Protein AF-0000000067837389 (afdb_homodimer)

Nearest PDB structures (foldseek):
  4xrn-assembly2_B  TM=8.783E-01  e=2.056E-07  Pseudomonas aeruginosa PAO1
  5vx6-assembly2_B  TM=7.383E-01  e=3.658E-05  Bacillus subtilis subsp. subtilis str. 168
  5y4r-assembly1_D  TM=6.692E-01  e=6.348E-05  Pseudomonas aeruginosa PAO1
  5vx6-assembly1_A  TM=7.554E-01  e=1.451E-04  Bacillus subtilis subsp. subtilis str. 168
  4xe4-assembly1_A  TM=6.264E-01  e=5.286E-02  Homo sapiens

pLDDT: mean 74.03, std 24.81, range [26.89, 98.12]

InterPro domains:
  IPR009875 PilZ domain [PF07238] (12-104)

Solvent-accessible surface area (backbone atoms only — not comparable to full-atom values): 16502 Å² total; per-residue (Å²): 123,78,77,76,78,63,73,55,67,79,76,50,89,52,71,74,41,67,64,67,36,33,33,34,41,93,87,40,76,40,66,42,69,33,33,37,88,54,26,38,29,35,50,47,80,70,68,74,93,68,54,81,79,37,71,48,63,33,38,36,36,36,59,42,93,51,31,41,38,36,33,58,42,35,31,28,52,75,41,84,49,91,66,33,30,32,30,32,60,49,87,72,50,72,68,46,47,37,54,55,49,38,54,48,62,46,46,71,73,41,71,66,56,43,59,55,26,61,60,49,45,53,51,59,50,46,56,58,46,63,68,58,58,78,77,74,78,77,73,77,78,74,85,124,124,78,78,77,77,62,74,55,68,79,76,49,88,52,69,73,42,67,63,66,36,32,32,33,41,94,86,40,76,40,66,41,68,32,35,37,88,54,26,38,29,33,49,46,80,72,70,73,92,69,54,83,77,37,71,47,65,33,38,37,36,36,60,43,93,51,32,40,39,35,33,58,43,34,33,27,51,75,41,86,48,91,68,33,32,33,30,30,61,49,87,71,48,72,67,46,47,37,54,56,48,36,53,48,63,45,45,73,73,41,71,67,56,42,59,54,25,59,61,48,46,52,51,58,50,45,55,59,47,66,69,59,59,79,76,74,77,77,72,77,78,73,82,124

Foldseek 3Di:
DPPPPPCCVVVDPWDKDQQWKWKAFPNDTFTWRIATLFWTKGFPVSPDPADAQGKTWIWIWADFDVDTDIAIWIWGFDDDDPTMTITTTDDDDPVRSVVRVVVVVVCVVDVCRSVRRVVCVVVVVVVVVVVPPPPPPPPPPDDD/DPDCPPCCVVVDPWDKDQQWKWKAFPNDTFTWRIATLFWTKGFPVSPDPADAQGKTWIWIWFDFDVDTDIAIWIWGFDDDDPTMTITTTDDDDPVRSVVRVVVVVVCVVDVPRSVRRVVCVVVVVVVVVVVPPPPPPPPPPPDD

Radius of gyration: 23.44 Å; Cα contacts (8 Å, |Δi|>4): 468; chains: 2; bounding box: 66×58×64 Å

Structure (mmCIF, N/CA/C/O backbone):
data_AF-0000000067837389-model_v1
#
loop_
_entity.id
_entity.type
_entity.pdbx_description
1 polymer 'PilZ domain-containing protein'
#
loop_
_atom_site.group_PDB
_atom_site.id
_atom_site.type_symbol
_atom_site.label_atom_id
_atom_site.label_alt_id
_atom_site.label_comp_id
_atom_site.label_asym_id
_atom_site.label_entity_id
_atom_site.label_seq_id
_atom_site.pdbx_PDB_ins_code
_atom_site.Cartn_x
_atom_site.Cartn_y
_atom_site.Cartn_z
_atom_site.occupancy
_atom_site.B_iso_or_equiv
_atom_site.auth_seq_id
_atom_site.auth_comp_id
_atom_site.auth_asym_id
_atom_site.auth_atom_id
_atom_site.pdbx_PDB_model_num
ATOM 1 N N . MET 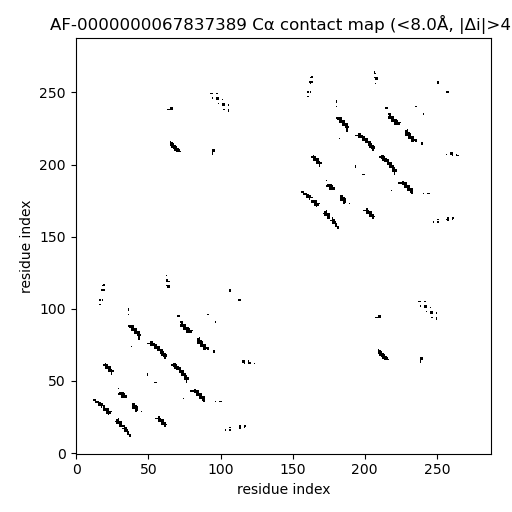A 1 1 ? -6.254 -30.297 -32.312 1 33.56 1 MET A N 1
ATOM 2 C CA . MET A 1 1 ? -7.387 -29.766 -31.578 1 33.56 1 MET A CA 1
ATOM 3 C C . MET A 1 1 ? -6.945 -28.641 -30.641 1 33.56 1 MET A C 1
ATOM 5 O O . MET A 1 1 ? -5.895 -28.734 -30.016 1 33.56 1 MET A O 1
ATOM 9 N N . PRO A 1 2 ? -7.164 -27.344 -30.984 1 36.28 2 PRO A N 1
ATOM 10 C CA . PRO A 1 2 ? -6.602 -26.297 -30.141 1 36.28 2 PRO A CA 1
ATOM 11 C C . PRO A 1 2 ? -6.738 -26.609 -28.656 1 36.28 2 PRO A C 1
ATOM 13 O O . PRO A 1 2 ? -7.621 -27.375 -28.25 1 36.28 2 PRO A O 1
ATOM 16 N N . ALA A 1 3 ? -5.738 -26.719 -27.922 1 40.44 3 ALA A N 1
ATOM 17 C CA . ALA A 1 3 ? -5.844 -26.984 -26.5 1 40.44 3 ALA A CA 1
ATOM 18 C C . ALA A 1 3 ? -7.086 -26.312 -25.906 1 40.44 3 ALA A C 1
ATOM 20 O O . ALA A 1 3 ? -7.484 -25.234 -26.344 1 40.44 3 ALA A O 1
ATOM 21 N N . ASN A 1 4 ? -8.195 -27.016 -25.469 1 41.16 4 ASN A N 1
ATOM 22 C CA . ASN A 1 4 ? -9.477 -26.578 -24.922 1 41.16 4 ASN A CA 1
ATOM 23 C C . ASN A 1 4 ? -9.32 -25.344 -24.047 1 41.16 4 ASN A C 1
ATOM 25 O O . ASN A 1 4 ? -8.703 -25.391 -22.984 1 41.16 4 ASN A O 1
ATOM 29 N N . GLU A 1 5 ? -9.078 -24.203 -24.578 1 45.53 5 GLU A N 1
ATOM 30 C CA . GLU A 1 5 ? -9.359 -23 -23.812 1 45.53 5 GLU A CA 1
ATOM 31 C C . GLU A 1 5 ? -10.562 -23.203 -22.891 1 45.53 5 GLU A C 1
ATOM 33 O O . GLU A 1 5 ? -11.695 -22.906 -23.266 1 45.53 5 GLU A O 1
ATOM 38 N N . ALA A 1 6 ? -10.781 -24.391 -22.328 1 47.41 6 ALA A N 1
ATOM 39 C CA . ALA A 1 6 ? -11.844 -24.625 -21.344 1 47.41 6 ALA A CA 1
ATOM 40 C C . ALA A 1 6 ? -12.141 -23.359 -20.547 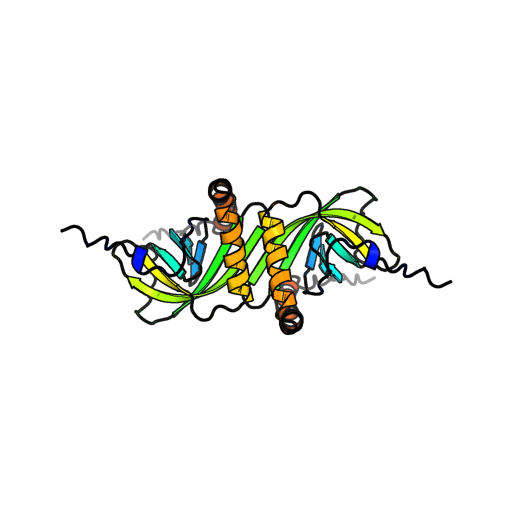1 47.41 6 ALA A C 1
ATOM 42 O O . ALA A 1 6 ? -11.219 -22.656 -20.141 1 47.41 6 ALA A O 1
ATOM 43 N N . ASN A 1 7 ? -13.273 -22.656 -20.719 1 51.66 7 ASN A N 1
ATOM 44 C CA . ASN A 1 7 ? -13.836 -21.469 -20.078 1 51.66 7 ASN A CA 1
ATOM 45 C C . ASN A 1 7 ? -13.586 -21.5 -18.562 1 51.66 7 ASN A C 1
ATOM 47 O O . ASN A 1 7 ? -14.312 -22.141 -17.812 1 51.66 7 ASN A O 1
ATOM 51 N N . THR A 1 8 ? -12.328 -21.578 -18.172 1 56.31 8 THR A N 1
ATOM 52 C CA . THR A 1 8 ? -11.891 -21.531 -16.781 1 56.31 8 THR A CA 1
ATOM 53 C C . THR A 1 8 ? -12.617 -20.438 -16.016 1 56.31 8 THR A C 1
ATOM 55 O O . THR A 1 8 ? -12.406 -20.266 -14.805 1 56.31 8 THR A O 1
ATOM 58 N N . THR A 1 9 ? -13.383 -19.688 -16.844 1 62.12 9 THR A N 1
ATOM 59 C CA . THR A 1 9 ? -14.102 -18.625 -16.141 1 62.12 9 THR A CA 1
ATOM 60 C C . THR A 1 9 ? -14.977 -19.219 -15.031 1 62.12 9 THR A C 1
ATOM 62 O O . THR A 1 9 ? -15.117 -18.609 -13.961 1 62.12 9 THR A O 1
ATOM 65 N N . GLY A 1 10 ? -15.367 -20.469 -15.352 1 62.38 10 GLY A N 1
ATOM 66 C CA . GLY A 1 10 ? -16.266 -21.078 -14.375 1 62.38 10 GLY A CA 1
ATOM 67 C C . GLY A 1 10 ? -15.555 -21.516 -13.109 1 62.38 10 GLY A C 1
ATOM 68 O O . GLY A 1 10 ? -16.188 -21.734 -12.078 1 62.38 10 GLY A O 1
ATOM 69 N N . ARG A 1 11 ? -14.281 -21.625 -13.156 1 69.69 11 ARG A N 1
ATOM 70 C CA . ARG A 1 11 ? -13.562 -22.156 -12 1 69.69 11 ARG A CA 1
ATOM 71 C C . ARG A 1 11 ? -12.945 -21.031 -11.18 1 69.69 11 ARG A C 1
ATOM 73 O O . ARG A 1 11 ? -12.336 -21.281 -10.133 1 69.69 11 ARG A O 1
ATOM 80 N N . ARG A 1 12 ? -13.359 -19.75 -11.625 1 78.94 12 ARG A N 1
ATOM 81 C CA . ARG A 1 12 ? -12.695 -18.641 -10.953 1 78.94 12 ARG A CA 1
ATOM 82 C C . ARG A 1 12 ? -13.57 -18.062 -9.852 1 78.94 12 ARG A C 1
ATOM 84 O O . ARG A 1 12 ? -14.695 -17.609 -10.109 1 78.94 12 ARG A O 1
ATOM 91 N N . LEU A 1 13 ? -13.086 -18.188 -8.75 1 79.44 13 LEU A N 1
ATOM 92 C CA . LEU A 1 13 ? -13.781 -17.719 -7.555 1 79.44 13 LEU A CA 1
ATOM 93 C C . LEU A 1 13 ? -13.742 -16.188 -7.469 1 79.44 13 LEU A C 1
ATOM 95 O O . LEU A 1 13 ? -14.648 -15.578 -6.902 1 79.44 13 LEU A O 1
ATOM 99 N N . PHE A 1 14 ? -12.672 -15.586 -8.047 1 86.62 14 PHE A N 1
ATOM 100 C CA . PHE A 1 14 ? -12.469 -14.141 -7.945 1 86.62 14 PHE A CA 1
ATOM 101 C C . PHE A 1 14 ? -12.273 -13.523 -9.32 1 86.62 14 PHE A C 1
ATOM 103 O O . PHE A 1 14 ? -11.781 -14.18 -10.242 1 86.62 14 PHE A O 1
ATOM 110 N N . SER A 1 15 ? -12.734 -12.352 -9.43 1 87.88 15 SER A N 1
ATOM 111 C CA . SER A 1 15 ? -12.539 -11.617 -10.672 1 87.88 15 SER A CA 1
ATOM 112 C C . SER A 1 15 ? -11.07 -11.242 -10.867 1 87.88 15 SER A C 1
ATOM 114 O O . SER A 1 15 ? -10.398 -10.82 -9.922 1 87.88 15 SER A O 1
ATOM 116 N N . ARG A 1 16 ? -10.672 -11.344 -12.109 1 89.75 16 ARG A N 1
ATOM 117 C CA . ARG A 1 16 ? -9.289 -10.984 -12.406 1 89.75 16 ARG A CA 1
ATOM 118 C C . ARG A 1 16 ? -9.172 -9.516 -12.797 1 89.75 16 ARG A C 1
ATOM 120 O O . ARG A 1 16 ? -10.133 -8.93 -13.305 1 89.75 16 ARG A O 1
ATOM 127 N N . THR A 1 17 ? -8.016 -8.938 -12.445 1 88.62 17 THR A N 1
ATOM 128 C CA . THR A 1 17 ? -7.715 -7.574 -12.852 1 88.62 17 THR A CA 1
ATOM 129 C C . THR A 1 17 ? -6.422 -7.523 -13.664 1 88.62 17 THR A C 1
ATOM 131 O O . THR A 1 17 ? -5.574 -8.414 -13.539 1 88.62 17 THR A O 1
ATOM 134 N N . GLU A 1 18 ? -6.355 -6.445 -14.445 1 86.38 18 GLU A N 1
ATOM 135 C CA . GLU A 1 18 ? -5.16 -6.234 -15.258 1 86.38 18 GLU A CA 1
ATOM 136 C C . GLU A 1 18 ? -4.336 -5.059 -14.742 1 86.38 18 GLU A C 1
ATOM 138 O O . GLU A 1 18 ? -3.496 -4.52 -15.461 1 86.38 18 GLU A O 1
ATOM 143 N N . ILE A 1 19 ? -4.652 -4.648 -13.562 1 85 19 ILE A N 1
ATOM 144 C CA . ILE A 1 19 ? -3.801 -3.631 -12.953 1 85 19 ILE A CA 1
ATOM 145 C C . ILE A 1 19 ? -2.346 -4.094 -12.977 1 85 19 ILE A C 1
ATOM 147 O O . ILE A 1 19 ? -2.016 -5.156 -12.453 1 85 19 ILE A O 1
ATOM 151 N N . PRO A 1 20 ? -1.517 -3.324 -13.555 1 90.69 20 PRO A N 1
ATOM 152 C CA . PRO A 1 20 ? -0.128 -3.768 -13.703 1 90.69 20 PRO A CA 1
ATOM 153 C C . PRO A 1 20 ? 0.581 -3.945 -12.359 1 90.69 20 PRO A C 1
ATOM 155 O O . PRO A 1 20 ? 0.458 -3.096 -11.477 1 90.69 20 PRO A O 1
ATOM 158 N N . MET A 1 21 ? 1.207 -5.031 -12.258 1 94.12 21 MET A N 1
ATOM 159 C CA . MET A 1 21 ? 2.018 -5.363 -11.086 1 94.12 21 MET A CA 1
ATOM 160 C C . MET A 1 21 ? 3.197 -6.246 -11.477 1 94.12 21 MET A C 1
ATOM 162 O O . MET A 1 21 ? 3.197 -6.852 -12.555 1 94.12 21 MET A O 1
ATOM 166 N N . ARG A 1 22 ? 4.211 -6.203 -10.664 1 96.94 22 ARG A N 1
ATOM 167 C CA . ARG A 1 22 ? 5.332 -7.125 -10.797 1 96.94 22 ARG A CA 1
ATOM 168 C C . ARG A 1 22 ? 5.508 -7.953 -9.523 1 96.94 22 ARG A C 1
ATOM 170 O O . ARG A 1 22 ? 5.02 -7.574 -8.461 1 96.94 22 ARG A O 1
ATOM 177 N N . ILE A 1 23 ? 6.078 -9.055 -9.742 1 97.5 23 ILE A N 1
ATOM 178 C CA . ILE A 1 23 ? 6.473 -9.844 -8.578 1 97.5 23 ILE A CA 1
ATOM 179 C C . ILE A 1 23 ? 7.965 -10.156 -8.648 1 97.5 23 ILE A C 1
ATOM 181 O O . ILE A 1 23 ? 8.492 -10.453 -9.727 1 97.5 23 ILE A O 1
ATOM 185 N N . THR A 1 24 ? 8.609 -10.008 -7.562 1 96.5 24 THR A N 1
ATOM 186 C CA . THR A 1 24 ? 10.008 -10.406 -7.453 1 96.5 24 THR A CA 1
ATOM 187 C C . THR A 1 24 ? 10.133 -11.742 -6.719 1 96.5 24 THR A C 1
ATOM 189 O O . THR A 1 24 ? 9.672 -11.875 -5.582 1 96.5 24 THR A O 1
ATOM 192 N N . ILE A 1 25 ? 10.648 -12.711 -7.426 1 95.12 25 ILE A N 1
ATOM 193 C CA . ILE A 1 25 ? 10.922 -14.039 -6.875 1 95.12 25 ILE A CA 1
ATOM 194 C C . ILE A 1 25 ? 12.398 -14.375 -7.059 1 95.12 25 ILE A C 1
ATOM 196 O O . ILE A 1 25 ? 12.914 -14.344 -8.18 1 95.12 25 ILE A O 1
ATOM 200 N N . ASP A 1 26 ? 13 -14.719 -6 1 90.88 26 ASP A N 1
ATOM 201 C CA . ASP A 1 26 ? 14.414 -15.078 -6.059 1 90.88 26 ASP A CA 1
ATOM 202 C C . ASP A 1 26 ? 15.219 -14.023 -6.828 1 90.88 26 ASP A C 1
ATOM 204 O O . ASP A 1 26 ? 16 -14.367 -7.715 1 90.88 26 ASP A O 1
ATOM 208 N N . GLY A 1 27 ? 14.852 -12.812 -6.59 1 91.06 27 GLY A N 1
ATOM 209 C CA . GLY A 1 27 ? 15.609 -11.703 -7.141 1 91.06 27 GLY A CA 1
ATOM 210 C C . GLY A 1 27 ? 15.203 -11.352 -8.562 1 91.06 27 GLY A C 1
ATOM 211 O O . GLY A 1 27 ? 15.703 -10.375 -9.125 1 91.06 27 GLY A O 1
ATOM 212 N N . GLN A 1 28 ? 14.336 -12.117 -9.117 1 92.88 28 GLN A N 1
ATOM 213 C CA . GLN A 1 28 ? 13.859 -11.844 -10.469 1 92.88 28 GLN A CA 1
ATOM 214 C C . GLN A 1 28 ? 12.531 -11.094 -10.445 1 92.88 28 GLN A C 1
ATOM 216 O O . GLN A 1 28 ? 11.562 -11.555 -9.852 1 92.88 28 GLN A O 1
ATOM 221 N N . SER A 1 29 ? 12.516 -9.984 -11.094 1 95.25 29 SER A N 1
ATOM 222 C CA . SER A 1 29 ? 11.281 -9.227 -11.234 1 95.25 29 SER A CA 1
ATOM 223 C C . SER A 1 29 ? 10.508 -9.633 -12.484 1 95.25 29 SER A C 1
ATOM 225 O O . SER A 1 29 ? 11.031 -9.539 -13.594 1 95.25 29 SER A O 1
ATOM 227 N N . ILE A 1 30 ? 9.352 -10.141 -12.273 1 96.38 30 ILE A N 1
ATOM 228 C CA . ILE A 1 30 ? 8.555 -10.734 -13.336 1 96.38 30 ILE A CA 1
ATOM 229 C C . ILE A 1 30 ? 7.242 -9.969 -13.484 1 96.38 30 ILE A C 1
ATOM 231 O O . ILE A 1 30 ? 6.551 -9.711 -12.492 1 96.38 30 ILE A O 1
ATOM 235 N N . PRO A 1 31 ? 6.883 -9.539 -14.711 1 96.38 31 PRO A N 1
ATOM 236 C CA . PRO A 1 31 ? 5.555 -8.945 -14.883 1 96.38 31 PRO A CA 1
ATOM 237 C C . PRO A 1 31 ? 4.426 -9.945 -14.656 1 96.38 31 PRO A C 1
ATOM 239 O O . PRO A 1 31 ? 4.488 -11.078 -15.141 1 96.38 31 PRO A O 1
ATOM 242 N N . VAL A 1 32 ? 3.455 -9.461 -13.867 1 96.94 32 VAL A N 1
ATOM 243 C CA . VAL A 1 32 ? 2.277 -10.297 -13.633 1 96.94 32 VAL A CA 1
ATOM 244 C C . VAL A 1 32 ? 1.312 -10.164 -14.812 1 96.94 32 VAL A C 1
ATOM 246 O O . VAL A 1 32 ? 0.988 -9.055 -15.234 1 96.94 32 VAL A O 1
ATOM 249 N N . LEU A 1 33 ? 0.957 -11.281 -15.352 1 96.31 33 LEU A N 1
ATOM 250 C CA . LEU A 1 33 ? 0.051 -11.25 -16.5 1 96.31 33 LEU A CA 1
ATOM 251 C C . LEU A 1 33 ? -1.321 -10.727 -16.094 1 96.31 33 LEU A C 1
ATOM 253 O O . LEU A 1 33 ? -1.911 -9.906 -16.797 1 96.31 33 LEU A O 1
ATOM 257 N N . ASN A 1 34 ? -1.875 -11.188 -15.055 1 95 34 ASN A N 1
ATOM 258 C CA . ASN A 1 34 ? -3.088 -10.75 -14.375 1 95 34 ASN A CA 1
ATOM 259 C C . ASN A 1 34 ? -3.186 -11.336 -12.969 1 95 34 ASN A C 1
ATOM 261 O O . ASN A 1 34 ? -2.348 -12.148 -12.57 1 95 34 ASN A O 1
ATOM 265 N N . TRP A 1 35 ? -4.055 -10.797 -12.195 1 95.38 35 TRP A N 1
ATOM 266 C CA . TRP A 1 35 ? -4.172 -11.297 -10.828 1 95.38 35 TRP A CA 1
ATOM 267 C C . TRP A 1 35 ? -5.582 -11.078 -10.289 1 95.38 35 TRP A C 1
ATOM 269 O O . TRP A 1 35 ? -6.371 -10.344 -10.883 1 95.38 35 TRP A O 1
ATOM 279 N N . SER A 1 36 ? -5.91 -11.789 -9.25 1 93.25 36 SER A N 1
ATOM 280 C CA . SER A 1 36 ? -7.129 -11.695 -8.453 1 93.25 36 SER A CA 1
ATOM 281 C C . SER A 1 36 ? -6.824 -11.828 -6.965 1 93.25 36 SER A C 1
ATOM 283 O O . SER A 1 36 ? -5.66 -11.844 -6.562 1 93.25 36 SER A O 1
ATOM 285 N N . LEU A 1 37 ? -7.836 -11.875 -6.207 1 93.12 37 LEU A N 1
ATOM 286 C CA . LEU A 1 37 ? -7.641 -12.062 -4.777 1 93.12 37 LEU A CA 1
ATOM 287 C C . LEU A 1 37 ? -7.215 -13.492 -4.473 1 93.12 37 LEU A C 1
ATOM 289 O O . LEU A 1 37 ? -6.719 -13.781 -3.379 1 93.12 37 LEU A O 1
ATOM 293 N N . GLY A 1 38 ? -7.363 -14.352 -5.496 1 94.81 38 GLY A N 1
ATOM 294 C CA . GLY A 1 38 ? -7.016 -15.742 -5.262 1 94.81 38 GLY A CA 1
ATOM 295 C C . GLY A 1 38 ? -5.605 -16.094 -5.699 1 94.81 38 GLY A C 1
ATOM 296 O O . GLY A 1 38 ? -5.07 -17.125 -5.32 1 94.81 38 GLY A O 1
ATOM 297 N N . GLY A 1 39 ? -5.121 -15.188 -6.574 1 96.81 39 GLY A N 1
ATOM 298 C CA . GLY A 1 39 ? -3.805 -15.523 -7.094 1 96.81 39 GLY A CA 1
ATOM 299 C C . GLY A 1 39 ? -3.389 -14.672 -8.273 1 96.81 39 GLY A C 1
ATOM 300 O O . GLY A 1 39 ? -3.84 -13.531 -8.414 1 96.81 39 GLY A O 1
ATOM 301 N N . LEU A 1 40 ? -2.422 -15.227 -8.969 1 97.38 40 LEU A N 1
ATOM 302 C CA . LEU A 1 40 ? -1.89 -14.461 -10.094 1 97.38 40 LEU A CA 1
ATOM 303 C C . LEU A 1 40 ? -1.327 -15.391 -11.164 1 97.38 40 LEU A C 1
ATOM 305 O O . LEU A 1 40 ? -1.118 -16.578 -10.906 1 97.38 40 LEU A O 1
ATOM 309 N N . ALA A 1 41 ? -1.203 -14.852 -12.312 1 96.81 41 ALA A N 1
ATOM 310 C CA . ALA A 1 41 ? -0.623 -15.586 -13.438 1 96.81 41 ALA A CA 1
ATOM 311 C C . ALA A 1 41 ? 0.719 -14.984 -13.844 1 96.81 41 ALA A C 1
ATOM 313 O O . ALA A 1 41 ? 0.875 -13.766 -13.883 1 96.81 41 ALA A O 1
ATOM 314 N N . LEU A 1 42 ? 1.694 -15.797 -14.094 1 96.81 42 LEU A N 1
ATOM 315 C CA . LEU A 1 42 ? 3.008 -15.406 -14.602 1 96.81 42 LEU A CA 1
ATOM 316 C C . LEU A 1 42 ? 3.275 -16.031 -15.961 1 96.81 42 LEU A C 1
ATOM 318 O O . LEU A 1 42 ? 2.707 -17.078 -16.297 1 96.81 42 LEU A O 1
ATOM 322 N N . PRO A 1 43 ? 4.098 -15.383 -16.703 1 96.12 43 PRO A N 1
ATOM 323 C CA . PRO A 1 43 ? 4.516 -16.031 -17.953 1 96.12 43 PRO A CA 1
ATOM 324 C C . PRO A 1 43 ? 5.359 -17.281 -17.703 1 96.12 43 PRO A C 1
ATOM 326 O O . PRO A 1 43 ? 6.191 -17.297 -16.781 1 96.12 43 PRO A O 1
ATOM 329 N N . SER A 1 44 ? 5.098 -18.312 -18.516 1 93.06 44 SER A N 1
ATOM 330 C CA . SER A 1 44 ? 5.863 -19.547 -18.375 1 93.06 44 SER A CA 1
ATOM 331 C C . SER A 1 44 ? 7.336 -19.312 -18.688 1 93.06 44 SER A C 1
ATOM 333 O O . SER A 1 44 ? 8.188 -20.109 -18.297 1 93.06 44 SER A O 1
ATOM 335 N N . SER A 1 45 ? 7.645 -18.219 -19.266 1 90.62 45 SER A N 1
ATOM 336 C CA . SER A 1 45 ? 9.008 -17.906 -19.672 1 90.62 45 SER A CA 1
ATOM 337 C C . SER A 1 45 ? 9.859 -17.469 -18.484 1 90.62 45 SER A C 1
ATOM 339 O O . SER A 1 45 ? 11.078 -17.359 -18.594 1 90.62 45 SER A O 1
ATOM 341 N N . CYS A 1 46 ? 9.32 -17.156 -17.266 1 87.12 46 CYS A N 1
ATOM 342 C CA . CYS A 1 46 ? 10.047 -16.641 -16.109 1 87.12 46 CYS A CA 1
ATOM 343 C C . CYS A 1 46 ? 10.961 -17.719 -15.531 1 87.12 46 CYS A C 1
ATOM 345 O O . CYS A 1 46 ? 11.859 -17.406 -14.742 1 87.12 46 CYS A O 1
ATOM 347 N N . GLN A 1 47 ? 11.172 -1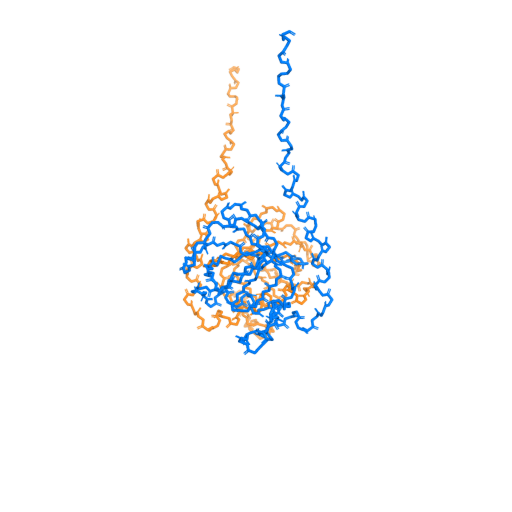8.828 -16.016 1 78.88 47 GLN A N 1
ATOM 348 C CA . GLN A 1 47 ? 12.047 -19.922 -15.617 1 78.88 47 GLN A CA 1
ATOM 349 C C . GLN A 1 47 ? 12.055 -20.125 -14.102 1 78.88 47 GLN A C 1
ATOM 351 O O . GLN A 1 47 ? 13.102 -20.031 -13.461 1 78.88 47 GLN A O 1
ATOM 356 N N . LEU A 1 48 ? 10.953 -20.172 -13.539 1 83 48 LEU A N 1
ATOM 357 C CA . LEU A 1 48 ? 10.875 -20.5 -12.125 1 83 48 LEU A CA 1
ATOM 358 C C . LEU A 1 48 ? 10.977 -22.016 -11.906 1 83 48 LEU A C 1
ATOM 360 O O . LEU A 1 48 ? 10.43 -22.781 -12.695 1 83 48 LEU A O 1
ATOM 364 N N . SER A 1 49 ? 12 -22.438 -11.133 1 78.75 49 SER A N 1
ATOM 365 C CA . SER A 1 49 ? 12.125 -23.844 -10.797 1 78.75 49 SER A CA 1
ATOM 366 C C . SER A 1 49 ? 11.195 -24.234 -9.648 1 78.75 49 SER A C 1
ATOM 368 O O . SER A 1 49 ? 11.617 -24.266 -8.492 1 78.75 49 SER A O 1
ATOM 370 N N . ILE A 1 50 ? 9.953 -24.25 -10.023 1 78.38 50 ILE A N 1
ATOM 371 C CA . ILE A 1 50 ? 8.992 -24.578 -8.977 1 78.38 50 ILE A CA 1
ATOM 372 C C . ILE A 1 50 ? 8.234 -25.859 -9.352 1 78.38 50 ILE A C 1
ATOM 374 O O . ILE A 1 50 ? 7.762 -25.984 -10.484 1 78.38 50 ILE A O 1
ATOM 378 N N . ALA A 1 51 ? 8.375 -26.812 -8.383 1 75.94 51 ALA A N 1
ATOM 379 C CA . ALA A 1 51 ? 7.594 -28.031 -8.602 1 75.94 51 ALA A CA 1
ATOM 380 C C . ALA A 1 51 ? 6.152 -27.844 -8.148 1 75.94 51 ALA A C 1
ATOM 382 O O . ALA A 1 51 ? 5.855 -26.938 -7.371 1 75.94 51 ALA A O 1
ATOM 383 N N . GLU A 1 52 ? 5.352 -28.719 -8.758 1 73.88 52 GLU A N 1
ATOM 384 C CA . GLU A 1 52 ? 3.955 -28.703 -8.336 1 73.88 52 GLU A CA 1
ATOM 385 C C . GLU A 1 52 ? 3.83 -28.875 -6.824 1 73.88 52 GLU A C 1
ATOM 387 O O . GLU A 1 52 ? 4.543 -29.688 -6.23 1 73.88 52 GLU A O 1
ATOM 392 N N . ASP A 1 53 ? 2.992 -28.141 -6.188 1 75.19 53 ASP A N 1
ATOM 393 C CA . ASP A 1 53 ? 2.639 -28.188 -4.773 1 75.19 53 ASP A CA 1
ATOM 394 C C . ASP A 1 53 ? 3.705 -27.5 -3.918 1 75.19 53 ASP A C 1
ATOM 396 O O . ASP A 1 53 ? 3.531 -27.344 -2.709 1 75.19 53 ASP A O 1
ATOM 400 N N . ASP A 1 54 ? 4.738 -27.125 -4.68 1 84.56 54 ASP A N 1
ATOM 401 C CA . ASP A 1 54 ? 5.723 -26.328 -3.959 1 84.56 54 ASP A CA 1
ATOM 402 C C . ASP A 1 54 ? 5.262 -24.875 -3.826 1 84.56 54 ASP A C 1
ATOM 404 O O . ASP A 1 54 ? 4.445 -24.406 -4.617 1 84.56 54 ASP A O 1
ATOM 408 N N . THR A 1 55 ? 5.637 -24.297 -2.746 1 93.56 55 THR A N 1
ATOM 409 C CA . THR A 1 55 ? 5.332 -22.875 -2.564 1 93.56 55 THR A CA 1
ATOM 410 C C . THR A 1 55 ? 6.582 -22.031 -2.766 1 93.56 55 THR A C 1
ATOM 412 O O . THR A 1 55 ? 7.703 -22.5 -2.576 1 93.56 55 THR A O 1
ATOM 415 N N . VAL A 1 56 ? 6.406 -20.922 -3.309 1 94.56 56 VAL A N 1
ATOM 416 C CA . VAL A 1 56 ? 7.48 -19.953 -3.457 1 94.56 56 VAL A CA 1
ATOM 417 C C . VAL A 1 56 ? 7.055 -18.609 -2.854 1 94.56 56 VAL A C 1
ATOM 419 O O . VAL A 1 56 ? 5.879 -18.25 -2.91 1 94.56 56 VAL A O 1
ATOM 422 N N . VAL A 1 57 ? 8.023 -17.984 -2.219 1 96.06 57 VAL A N 1
ATOM 423 C CA . VAL A 1 57 ? 7.754 -16.672 -1.638 1 96.06 57 VAL A CA 1
ATOM 424 C C . VAL A 1 57 ? 8.188 -15.578 -2.609 1 96.06 57 VAL A C 1
ATOM 426 O O . VAL A 1 57 ? 9.25 -15.68 -3.232 1 96.06 57 VAL A O 1
ATOM 429 N N . GLY A 1 58 ? 7.328 -14.602 -2.742 1 97.25 58 GLY A N 1
ATOM 430 C CA . GLY A 1 58 ? 7.633 -13.453 -3.588 1 97.25 58 GLY A CA 1
ATOM 431 C C . GLY A 1 58 ? 7.137 -12.141 -3.016 1 97.25 58 GLY A C 1
ATOM 432 O O . GLY A 1 58 ? 6.422 -12.125 -2.012 1 97.25 58 GLY A O 1
ATOM 433 N N . MET A 1 59 ? 7.625 -11.062 -3.604 1 97.81 59 MET A N 1
ATOM 434 C CA . MET A 1 59 ? 7.168 -9.711 -3.271 1 97.81 59 MET A CA 1
ATOM 435 C C . MET A 1 59 ? 6.387 -9.102 -4.43 1 97.81 59 MET A C 1
ATOM 437 O O . MET A 1 59 ? 6.957 -8.812 -5.484 1 97.81 59 MET A O 1
ATOM 441 N N . LEU A 1 60 ? 5.082 -8.93 -4.18 1 97.81 60 LEU A N 1
ATOM 442 C CA . LEU A 1 60 ? 4.254 -8.227 -5.148 1 97.81 60 LEU A CA 1
ATOM 443 C C . LEU A 1 60 ? 4.488 -6.723 -5.074 1 97.81 60 LEU A C 1
ATOM 445 O O . LEU A 1 60 ? 4.504 -6.148 -3.982 1 97.81 60 LEU A O 1
ATOM 449 N N . GLU A 1 61 ? 4.637 -6.164 -6.203 1 96.62 61 GLU A N 1
ATOM 450 C CA . GLU A 1 61 ? 4.973 -4.746 -6.234 1 96.62 61 GLU A CA 1
ATOM 451 C C . GLU A 1 61 ? 4.059 -3.982 -7.188 1 96.62 61 GLU A C 1
ATOM 453 O O . GLU A 1 61 ? 3.846 -4.406 -8.328 1 96.62 61 GLU A O 1
ATOM 458 N N . LEU A 1 62 ? 3.523 -2.932 -6.645 1 92.94 62 LEU A N 1
ATOM 459 C CA . LEU A 1 62 ? 2.672 -2.057 -7.438 1 92.94 62 LEU A CA 1
ATOM 460 C C . LEU A 1 62 ? 3.047 -0.593 -7.23 1 92.94 62 LEU A C 1
ATOM 462 O O . LEU A 1 62 ? 3.236 -0.154 -6.094 1 92.94 62 LEU A O 1
ATOM 466 N N . LEU A 1 63 ? 3.24 0.053 -8.328 1 87.81 63 LEU A N 1
ATOM 467 C CA . LEU A 1 63 ? 3.486 1.491 -8.312 1 87.81 63 LEU A CA 1
ATOM 468 C C . LEU A 1 63 ? 2.42 2.234 -9.109 1 87.81 63 LEU A C 1
ATOM 470 O O . LEU A 1 63 ? 2.311 2.055 -10.328 1 87.81 63 LEU A O 1
ATOM 474 N N . VAL A 1 64 ? 1.536 2.885 -8.375 1 83.31 64 VAL A N 1
ATOM 475 C CA . VAL A 1 64 ? 0.49 3.652 -9.039 1 83.31 64 VAL A CA 1
ATOM 476 C C . VAL A 1 64 ? 0.506 5.094 -8.539 1 83.31 64 VAL A C 1
ATOM 478 O O . VAL A 1 64 ? 0.693 5.34 -7.344 1 83.31 64 VAL A O 1
ATOM 481 N N . SER A 1 65 ? 0.233 6.02 -9.273 1 82.69 65 SER A N 1
ATOM 482 C CA . SER A 1 65 ? 0.24 7.465 -9.078 1 82.69 65 SER A CA 1
ATOM 483 C C . SER A 1 65 ? 0.267 7.828 -7.598 1 82.69 65 SER A C 1
ATOM 485 O O . SER A 1 65 ? -0.776 8.102 -7 1 82.69 65 SER A O 1
ATOM 487 N N . GLY A 1 66 ? 1.49 7.855 -6.961 1 90.31 66 GLY A N 1
ATOM 488 C CA . GLY A 1 66 ? 1.699 8.344 -5.609 1 90.31 66 GLY A CA 1
ATOM 489 C C . GLY A 1 66 ? 1.63 7.25 -4.562 1 90.31 66 GLY A C 1
ATOM 490 O O . GLY A 1 66 ? 1.72 7.523 -3.363 1 90.31 66 GLY A O 1
ATOM 491 N N . VAL A 1 67 ? 1.378 6.047 -5.051 1 93.19 67 VAL A N 1
ATOM 492 C CA . VAL A 1 67 ? 1.34 4.91 -4.141 1 93.19 67 VAL A CA 1
ATOM 493 C C . VAL A 1 67 ? 2.377 3.873 -4.562 1 93.19 67 VAL A C 1
ATOM 495 O O . VAL A 1 67 ? 2.436 3.484 -5.73 1 93.19 67 VAL A O 1
ATOM 498 N N . ASP A 1 68 ? 3.195 3.562 -3.637 1 94.12 68 ASP A N 1
ATOM 499 C CA . ASP A 1 68 ? 4.098 2.422 -3.762 1 94.12 68 ASP A CA 1
ATOM 500 C C . ASP A 1 68 ? 3.725 1.315 -2.779 1 94.12 68 ASP A C 1
ATOM 502 O O . ASP A 1 68 ? 3.73 1.529 -1.564 1 94.12 68 ASP A O 1
ATOM 506 N N . LEU A 1 69 ? 3.447 0.143 -3.316 1 95.94 69 LEU A N 1
ATOM 507 C CA . LEU A 1 69 ? 2.963 -0.957 -2.49 1 95.94 69 LEU A CA 1
ATOM 508 C C . LEU A 1 69 ? 3.771 -2.225 -2.746 1 95.94 69 LEU A C 1
ATOM 510 O O . LEU A 1 69 ? 4.027 -2.58 -3.898 1 95.94 69 LEU A O 1
ATOM 514 N N . SER A 1 70 ? 4.219 -2.801 -1.71 1 96.69 70 SER A N 1
ATOM 515 C CA . SER A 1 70 ? 4.84 -4.121 -1.764 1 96.69 70 SER A CA 1
ATOM 516 C C . SER A 1 70 ? 4.176 -5.082 -0.787 1 96.69 70 SER A C 1
ATOM 518 O O . SER A 1 70 ? 4 -4.762 0.39 1 96.69 70 SER A O 1
ATOM 520 N N . VAL A 1 71 ? 3.809 -6.238 -1.249 1 97.06 71 VAL A N 1
ATOM 521 C CA . VAL A 1 71 ? 3.141 -7.246 -0.429 1 97.06 71 VAL A CA 1
ATOM 522 C C . VAL A 1 71 ? 3.887 -8.578 -0.533 1 97.06 71 VAL A C 1
ATOM 524 O O . VAL A 1 71 ? 4.043 -9.125 -1.626 1 97.06 71 VAL A O 1
ATOM 527 N N . LYS A 1 72 ? 4.324 -9.008 0.603 1 97.88 72 LYS A N 1
ATOM 528 C CA . LYS A 1 72 ? 4.922 -10.336 0.632 1 97.88 72 LYS A CA 1
ATOM 529 C C . LYS A 1 72 ? 3.861 -11.422 0.465 1 97.88 72 LYS A C 1
ATOM 531 O O . LYS A 1 72 ? 2.865 -11.438 1.189 1 97.88 72 LYS A O 1
ATOM 536 N N . VAL A 1 73 ? 4.141 -12.336 -0.5 1 98.06 73 VAL A N 1
ATOM 537 C CA . VAL A 1 73 ? 3.137 -13.367 -0.746 1 98.06 73 VAL A CA 1
ATOM 538 C C . VAL A 1 73 ? 3.809 -14.734 -0.825 1 98.06 73 VAL A C 1
ATOM 540 O O . VAL A 1 73 ? 4.984 -14.836 -1.182 1 98.06 73 VAL A O 1
ATOM 543 N N . THR A 1 74 ? 3.09 -15.719 -0.446 1 97.5 74 THR A N 1
ATOM 544 C CA . THR A 1 74 ? 3.418 -17.109 -0.71 1 97.5 74 THR A CA 1
ATOM 545 C C . THR A 1 74 ? 2.539 -17.672 -1.825 1 97.5 74 THR A C 1
ATOM 547 O O . THR A 1 74 ? 1.316 -17.531 -1.794 1 97.5 74 THR A O 1
ATOM 550 N N . LEU A 1 75 ? 3.193 -18.266 -2.809 1 96.88 75 LEU A N 1
ATOM 551 C CA . LEU A 1 75 ? 2.514 -18.734 -4.008 1 96.88 75 LEU A CA 1
ATOM 552 C C . LEU A 1 75 ? 2.615 -20.25 -4.125 1 96.88 75 LEU A C 1
ATOM 554 O O . LEU A 1 75 ? 3.664 -20.828 -3.834 1 96.88 75 LEU A O 1
ATOM 558 N N . ARG A 1 76 ? 1.564 -20.828 -4.527 1 96.25 76 ARG A N 1
ATOM 559 C CA . ARG A 1 76 ? 1.538 -22.234 -4.891 1 96.25 76 ARG A CA 1
ATOM 560 C C . ARG A 1 76 ? 1.136 -22.422 -6.352 1 96.25 76 ARG A C 1
ATOM 562 O O . ARG A 1 76 ? 0.141 -21.844 -6.801 1 96.25 76 ARG A O 1
ATOM 569 N N . LEU A 1 77 ? 1.919 -23.188 -7.035 1 94.5 77 LEU A N 1
ATOM 570 C CA . LEU A 1 77 ? 1.594 -23.469 -8.43 1 94.5 77 LEU A CA 1
ATOM 571 C C . LEU A 1 77 ? 0.345 -24.344 -8.531 1 94.5 77 LEU A C 1
ATOM 573 O O . LEU A 1 77 ? 0.289 -25.422 -7.949 1 94.5 77 LEU A O 1
ATOM 577 N N . VAL A 1 78 ? -0.668 -23.828 -9.25 1 91.38 78 VAL A N 1
ATOM 578 C CA . VAL A 1 78 ? -1.915 -24.578 -9.32 1 91.38 78 VAL A CA 1
ATOM 579 C C . VAL A 1 78 ? -2.219 -24.938 -10.766 1 91.38 78 VAL A C 1
ATOM 581 O O . VAL A 1 78 ? -3.053 -25.812 -11.031 1 91.38 78 VAL A O 1
ATOM 584 N N . ASN A 1 79 ? -1.64 -24.234 -11.719 1 89.06 79 ASN A N 1
ATOM 585 C CA . ASN A 1 79 ? -1.831 -24.516 -13.141 1 89.06 79 ASN A CA 1
ATOM 586 C C . ASN A 1 79 ? -0.569 -24.219 -13.945 1 89.06 79 ASN A C 1
ATOM 588 O O . ASN A 1 79 ? 0.027 -23.141 -13.797 1 89.06 79 ASN A O 1
ATOM 592 N N . GLU A 1 80 ? -0.152 -25.234 -14.68 1 88.88 80 GLU A N 1
ATOM 593 C CA . GLU A 1 80 ? 1.011 -25.078 -15.555 1 88.88 80 GLU A CA 1
ATOM 594 C C . GLU A 1 80 ? 0.62 -25.203 -17.016 1 88.88 80 GLU A C 1
ATOM 596 O O . GLU A 1 80 ? 0.39 -26.312 -17.516 1 88.88 80 GLU A O 1
ATOM 601 N N . GLY A 1 81 ? 0.501 -24.062 -17.625 1 87.31 81 GLY A N 1
ATOM 602 C CA . GLY A 1 81 ? 0.224 -24.047 -19.047 1 87.31 81 GLY A CA 1
ATOM 603 C C . GLY A 1 81 ? 1.449 -23.75 -19.891 1 87.31 81 GLY A C 1
ATOM 604 O O . GLY A 1 81 ? 2.535 -23.516 -19.359 1 87.31 81 GLY A O 1
ATOM 605 N N . ALA A 1 82 ? 1.212 -23.891 -21.203 1 89.44 82 ALA A N 1
ATOM 606 C CA . ALA A 1 82 ? 2.301 -23.688 -22.156 1 89.44 82 ALA A CA 1
ATOM 607 C C . ALA A 1 82 ? 2.832 -22.25 -22.062 1 89.44 82 ALA A C 1
ATOM 609 O O . ALA A 1 82 ? 4.043 -22.031 -22.109 1 89.44 82 ALA A O 1
ATOM 610 N N . ASP A 1 83 ? 1.952 -21.266 -21.844 1 92.69 83 ASP A N 1
ATOM 611 C CA . ASP A 1 83 ? 2.367 -19.875 -21.938 1 92.69 83 ASP A CA 1
ATOM 612 C C . ASP A 1 83 ? 2.158 -19.156 -20.594 1 92.69 83 ASP A C 1
ATOM 614 O O . ASP A 1 83 ? 2.52 -17.984 -20.453 1 92.69 83 ASP A O 1
ATOM 618 N N . ARG A 1 84 ? 1.558 -19.922 -19.719 1 93 84 ARG A N 1
ATOM 619 C CA . ARG A 1 84 ? 1.2 -19.25 -18.484 1 93 84 ARG A CA 1
ATOM 620 C C . ARG A 1 84 ? 1.304 -20.203 -17.297 1 93 84 ARG A C 1
ATOM 622 O O . ARG A 1 84 ? 1.011 -21.391 -17.406 1 93 84 ARG A O 1
ATOM 629 N N . LEU A 1 85 ? 1.748 -19.609 -16.156 1 93.31 85 LEU A N 1
ATOM 630 C CA . LEU A 1 85 ? 1.729 -20.281 -14.859 1 93.31 85 LEU A CA 1
ATOM 631 C C . LEU A 1 85 ? 0.719 -19.641 -13.922 1 93.31 85 LEU A C 1
ATOM 633 O O . LEU A 1 85 ? 0.727 -18.422 -13.742 1 93.31 85 LEU A O 1
ATOM 637 N N . GLY A 1 86 ? -0.224 -20.453 -13.406 1 93.88 86 GLY A N 1
ATOM 638 C CA . GLY A 1 86 ? -1.188 -19.969 -12.43 1 93.88 86 GLY A CA 1
ATOM 639 C C . GLY A 1 86 ? -0.804 -20.281 -11 1 93.88 86 GLY A C 1
ATOM 640 O O . GLY A 1 86 ? -0.505 -21.438 -10.68 1 93.88 86 GLY A O 1
ATOM 641 N N . PHE A 1 87 ? -0.843 -19.219 -10.242 1 95.56 87 PHE A N 1
ATOM 642 C CA . PHE A 1 87 ? -0.486 -19.391 -8.836 1 95.56 87 PHE A CA 1
ATOM 643 C C . PHE A 1 87 ? -1.645 -19 -7.93 1 95.56 87 PHE A C 1
ATOM 645 O O . PHE A 1 87 ? -2.365 -18.047 -8.219 1 95.56 87 PHE A O 1
ATOM 652 N N . ALA A 1 88 ? -1.771 -19.75 -6.844 1 95.81 88 ALA A N 1
ATOM 653 C CA . ALA A 1 88 ? -2.68 -19.359 -5.773 1 95.81 88 ALA A CA 1
ATOM 654 C C . ALA A 1 88 ? -1.925 -18.672 -4.641 1 95.81 88 ALA A C 1
ATOM 656 O O . ALA A 1 88 ? -0.803 -19.047 -4.309 1 95.81 88 ALA A O 1
ATOM 657 N N . PHE A 1 89 ? -2.506 -17.641 -4.105 1 97.31 89 PHE A N 1
ATOM 658 C CA . PHE A 1 89 ? -1.981 -17.094 -2.859 1 97.31 89 PHE A CA 1
ATOM 659 C C . PHE A 1 89 ? -2.25 -18.031 -1.695 1 97.31 89 PHE A C 1
ATOM 661 O O . PHE A 1 89 ? -3.355 -18.562 -1.56 1 97.31 89 PHE A O 1
ATOM 668 N N . VAL A 1 90 ? -1.235 -18.219 -0.906 1 96.62 90 VAL A N 1
ATOM 669 C CA . VAL A 1 90 ? -1.378 -19.094 0.255 1 96.62 90 VAL A CA 1
ATOM 670 C C . VAL A 1 90 ? -1.128 -18.297 1.534 1 96.62 90 VAL A C 1
ATOM 672 O O . VAL A 1 90 ? -0.141 -17.562 1.634 1 96.62 90 VAL A O 1
ATOM 675 N N . GLY A 1 91 ? -2.029 -18.359 2.479 1 95.81 91 GLY A N 1
ATOM 676 C CA . GLY A 1 91 ? -1.785 -17.844 3.818 1 95.81 91 GLY A CA 1
ATOM 677 C C . GLY A 1 91 ? -1.723 -16.328 3.879 1 95.81 91 GLY A C 1
ATOM 678 O O . GLY A 1 91 ? -0.943 -15.773 4.648 1 95.81 91 GLY A O 1
ATOM 679 N N . MET A 1 92 ? -2.568 -15.68 3.162 1 94.69 92 MET A N 1
ATOM 680 C CA . MET A 1 92 ? -2.562 -14.219 3.193 1 94.69 92 MET A CA 1
ATOM 681 C C . MET A 1 92 ? -3.135 -13.703 4.508 1 94.69 92 MET A C 1
ATOM 683 O O . MET A 1 92 ? -4.18 -14.172 4.965 1 94.69 92 MET A O 1
ATOM 687 N N . THR A 1 93 ? -2.436 -12.805 5.121 1 92 93 THR A N 1
ATOM 688 C CA . THR A 1 93 ? -2.99 -12.133 6.289 1 92 93 THR A CA 1
ATOM 689 C C . THR A 1 93 ? -4.121 -11.188 5.883 1 92 93 THR A C 1
ATOM 691 O O . THR A 1 93 ? -4.254 -10.836 4.711 1 92 93 THR A O 1
ATOM 694 N N . PRO A 1 94 ? -4.902 -10.789 6.801 1 88.81 94 PRO A N 1
ATOM 695 C CA . PRO A 1 94 ? -5.953 -9.812 6.504 1 88.81 94 PRO A CA 1
ATOM 696 C C . PRO A 1 94 ? -5.395 -8.508 5.941 1 88.81 94 PRO A C 1
ATOM 698 O O . PRO A 1 94 ? -6.023 -7.879 5.082 1 88.81 94 PRO A O 1
ATOM 701 N N . GLU A 1 95 ? -4.145 -8.039 6.387 1 88.5 95 GLU A N 1
ATOM 702 C CA . GLU A 1 95 ? -3.51 -6.816 5.902 1 88.5 95 GLU A CA 1
ATOM 703 C C . GLU A 1 95 ? -3.119 -6.941 4.434 1 88.5 95 GLU A C 1
ATOM 705 O O . GLU A 1 95 ? -3.387 -6.039 3.635 1 88.5 95 GLU A O 1
ATOM 710 N N . GLN A 1 96 ? -2.586 -8.117 4.164 1 93.44 96 GLN A N 1
ATOM 711 C CA . GLN A 1 96 ? -2.176 -8.375 2.789 1 93.44 96 GLN A CA 1
ATOM 712 C C . GLN A 1 96 ? -3.381 -8.406 1.853 1 93.44 96 GLN A C 1
ATOM 714 O O . GLN A 1 96 ? -3.393 -7.723 0.825 1 93.44 96 GLN A O 1
ATOM 719 N N . MET A 1 97 ? -4.379 -9.078 2.279 1 92.44 97 MET A N 1
ATOM 720 C CA . MET A 1 97 ? -5.598 -9.195 1.483 1 92.44 97 MET A CA 1
ATOM 721 C C . MET A 1 97 ? -6.289 -7.848 1.343 1 92.44 97 MET A C 1
ATOM 723 O O . MET A 1 97 ? -6.781 -7.504 0.266 1 92.44 97 MET A O 1
ATOM 727 N N . GLY A 1 98 ? -6.312 -7.133 2.406 1 89.5 98 GLY A N 1
ATOM 728 C CA . GLY A 1 98 ? -6.961 -5.828 2.4 1 89.5 98 GLY A CA 1
ATOM 729 C C . GLY A 1 98 ? -6.352 -4.863 1.401 1 89.5 98 GLY A C 1
ATOM 730 O O . GLY A 1 98 ? -7.066 -4.113 0.738 1 89.5 98 GLY A O 1
ATOM 731 N N . MET A 1 99 ? -5.074 -4.906 1.281 1 92.94 99 MET A N 1
ATOM 732 C CA . MET A 1 99 ? -4.398 -4.008 0.349 1 92.94 99 MET A CA 1
ATOM 733 C C . MET A 1 99 ? -4.734 -4.367 -1.094 1 92.94 99 MET A C 1
ATOM 735 O O . MET A 1 99 ? -5.016 -3.484 -1.908 1 92.94 99 MET A O 1
ATOM 739 N N . LEU A 1 100 ? -4.762 -5.645 -1.395 1 92.62 100 LEU A N 1
ATOM 740 C CA . LEU A 1 100 ? -5.09 -6.078 -2.75 1 92.62 100 LEU A CA 1
ATOM 741 C C . LEU A 1 100 ? -6.551 -5.793 -3.072 1 92.62 100 LEU A C 1
ATOM 743 O O . LEU A 1 100 ? -6.875 -5.359 -4.18 1 92.62 100 LEU A O 1
ATOM 747 N N . ARG A 1 101 ? -7.363 -6.027 -2.084 1 90.69 101 ARG A N 1
ATOM 748 C CA . ARG A 1 101 ? -8.789 -5.758 -2.26 1 90.69 101 ARG A CA 1
ATOM 749 C C . ARG A 1 101 ? -9.031 -4.281 -2.564 1 90.69 101 ARG A C 1
ATOM 751 O O . ARG A 1 101 ? -9.883 -3.947 -3.393 1 90.69 101 ARG A O 1
ATOM 758 N N . ALA A 1 102 ? -8.312 -3.436 -1.88 1 88.94 102 ALA A N 1
ATOM 759 C CA . ALA A 1 102 ? -8.477 -2 -2.104 1 88.94 102 ALA A CA 1
ATOM 760 C C . ALA A 1 102 ? -8.148 -1.629 -3.547 1 88.94 102 ALA A C 1
ATOM 762 O O . ALA A 1 102 ? -8.773 -0.736 -4.121 1 88.94 102 ALA A O 1
ATOM 763 N N . LEU A 1 103 ? -7.18 -2.266 -4.137 1 89 103 LEU A N 1
ATOM 764 C CA . LEU A 1 103 ? -6.789 -2.012 -5.52 1 89 103 LEU A CA 1
ATOM 765 C C . LEU A 1 103 ? -7.891 -2.445 -6.484 1 89 103 LEU A C 1
ATOM 767 O O . LEU A 1 103 ? -8.102 -1.809 -7.52 1 89 103 LEU A O 1
ATOM 771 N N . LEU A 1 104 ? -8.578 -3.486 -6.152 1 83.75 104 LEU A N 1
ATOM 772 C CA . LEU A 1 104 ? -9.625 -4.023 -7.016 1 83.75 104 LEU A CA 1
ATOM 773 C C . LEU A 1 104 ? -10.883 -3.166 -6.945 1 83.75 104 LEU A C 1
ATOM 775 O O . LEU A 1 104 ? -11.531 -2.926 -7.965 1 83.75 104 LEU A O 1
ATOM 779 N N . VAL A 1 105 ? -11.242 -2.807 -5.793 1 75.94 105 VAL A N 1
ATOM 780 C CA . VAL A 1 105 ? -12.445 -2.008 -5.594 1 75.94 105 VAL A CA 1
ATOM 781 C C . VAL A 1 105 ? -12.328 -0.692 -6.359 1 75.94 105 VAL A C 1
ATOM 783 O O . VAL A 1 105 ? -13.297 -0.23 -6.969 1 75.94 105 VAL A O 1
ATOM 786 N N . ARG A 1 106 ? -11.211 -0.154 -6.41 1 68.88 106 ARG A N 1
ATOM 787 C CA . ARG A 1 106 ? -11 1.094 -7.137 1 68.88 106 ARG A CA 1
ATOM 788 C C . ARG A 1 106 ? -10.883 0.843 -8.633 1 68.88 106 ARG A C 1
ATOM 790 O O . ARG A 1 106 ? -11.398 1.619 -9.445 1 68.88 106 ARG A O 1
ATOM 797 N N . GLY A 1 107 ? -10.055 -0.165 -8.984 1 56.62 107 GLY A N 1
ATOM 798 C CA . GLY A 1 107 ? -9.922 -0.553 -10.375 1 56.62 107 GLY A CA 1
ATOM 799 C C . GLY A 1 107 ? -11.258 -0.777 -11.062 1 56.62 107 GLY A C 1
ATOM 800 O O . GLY A 1 107 ? -11.391 -0.569 -12.266 1 56.62 107 GLY A O 1
ATOM 801 N N . GLY A 1 108 ? -12.102 -1.374 -10.375 1 52.5 108 GLY A N 1
ATOM 802 C CA . GLY A 1 108 ? -13.438 -1.51 -10.938 1 52.5 108 GLY A CA 1
ATOM 803 C C . GLY A 1 108 ? -14.125 -0.178 -11.18 1 52.5 108 GLY A C 1
ATOM 804 O O . GLY A 1 108 ? -14.977 -0.062 -12.062 1 52.5 108 GLY A O 1
ATOM 805 N N . ARG A 1 109 ? -13.883 0.71 -10.414 1 47.53 109 ARG A N 1
ATOM 806 C CA . ARG A 1 109 ? -14.586 1.979 -10.562 1 47.53 109 ARG A CA 1
ATOM 807 C C . ARG A 1 109 ? -13.859 2.896 -11.539 1 47.53 109 ARG A C 1
ATOM 809 O O . ARG A 1 109 ? -14.469 3.787 -12.133 1 47.53 109 ARG A O 1
ATOM 816 N N . SER A 1 110 ? -12.414 2.803 -11.648 1 44.03 110 SER A N 1
ATOM 817 C CA . SER A 1 110 ? -11.727 3.711 -12.555 1 44.03 110 SER A CA 1
ATOM 818 C C . SER A 1 110 ? -10.977 2.941 -13.641 1 44.03 110 SER A C 1
ATOM 820 O O . SER A 1 110 ? -9.891 2.42 -13.398 1 44.03 110 SER A O 1
ATOM 822 N N . PRO A 1 111 ? -11.578 2.518 -14.695 1 40.44 111 PRO A N 1
ATOM 823 C CA . PRO A 1 111 ? -10.875 1.905 -15.828 1 40.44 111 PRO A CA 1
ATOM 824 C C . PRO A 1 111 ? -9.578 2.637 -16.172 1 40.44 111 PRO A C 1
ATOM 826 O O . PRO A 1 111 ? -8.672 2.045 -16.781 1 40.44 111 PRO A O 1
ATOM 829 N N . LEU A 1 112 ? -9.555 3.898 -16.125 1 39.75 112 LEU A N 1
ATOM 830 C CA . LEU A 1 112 ? -8.477 4.73 -16.656 1 39.75 112 LEU A CA 1
ATOM 831 C C . LEU A 1 112 ? -7.176 4.477 -15.891 1 39.75 112 LEU A C 1
ATOM 833 O O . LEU A 1 112 ? -6.098 4.852 -16.359 1 39.75 112 LEU A O 1
ATOM 837 N N . ASN A 1 11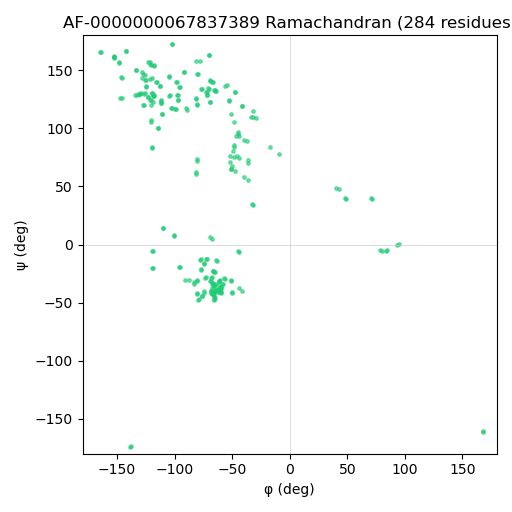3 ? -7.219 4.035 -14.766 1 37.97 113 ASN A N 1
ATOM 838 C CA . ASN A 1 113 ? -6.012 4.004 -13.945 1 37.97 113 ASN A CA 1
ATOM 839 C C . ASN A 1 113 ? -5.086 2.861 -14.352 1 37.97 113 ASN A C 1
ATOM 841 O O . ASN A 1 113 ? -3.926 2.82 -13.945 1 37.97 113 ASN A O 1
ATOM 845 N N . VAL A 1 114 ? -5.617 1.87 -14.984 1 39.53 114 VAL A N 1
ATOM 846 C CA . VAL A 1 114 ? -4.777 0.817 -15.539 1 39.53 114 VAL A CA 1
ATOM 847 C C . VAL A 1 114 ? -3.801 1.417 -16.547 1 39.53 114 VAL A C 1
ATOM 849 O O . VAL A 1 114 ? -2.633 1.021 -16.609 1 39.53 114 VAL A O 1
ATOM 852 N N . LEU A 1 115 ? -4.305 2.291 -17.281 1 42.09 115 LEU A N 1
ATOM 853 C CA . LEU A 1 115 ? -3.471 2.887 -18.328 1 42.09 115 LEU A CA 1
ATOM 854 C C . LEU A 1 115 ? -2.352 3.723 -17.703 1 42.09 115 LEU A C 1
ATOM 856 O O . LEU A 1 115 ? -1.237 3.758 -18.234 1 42.09 115 LEU A O 1
ATOM 860 N N . TRP A 1 116 ? -2.668 4.414 -16.766 1 40.22 116 TRP A N 1
ATOM 861 C CA . TRP A 1 116 ? -1.683 5.316 -16.188 1 40.22 116 TRP A CA 1
ATOM 862 C C . TRP A 1 116 ? -0.544 4.535 -15.531 1 40.22 116 TRP A C 1
ATOM 864 O O . TRP A 1 116 ? 0.618 4.941 -15.609 1 40.22 116 TRP A O 1
ATOM 874 N N . TYR A 1 117 ? -0.898 3.445 -15.016 1 39.84 117 TYR A N 1
ATOM 875 C CA . TYR A 1 117 ? 0.107 2.576 -14.414 1 39.84 117 TYR A CA 1
ATOM 876 C C . TYR A 1 117 ? 1.116 2.109 -15.461 1 39.84 117 TYR A C 1
ATOM 878 O O . TYR A 1 117 ? 2.318 2.064 -15.188 1 39.84 117 TYR A O 1
ATOM 886 N N . GLN A 1 118 ? 0.696 1.799 -16.578 1 39.88 118 GLN A N 1
ATOM 887 C CA . GLN A 1 118 ? 1.573 1.29 -17.641 1 39.88 118 GLN A CA 1
ATOM 888 C C . GLN A 1 118 ? 2.625 2.326 -18.016 1 39.88 118 GLN A C 1
ATOM 890 O O . GLN A 1 118 ? 3.795 1.986 -18.219 1 39.88 118 GLN A O 1
ATOM 895 N N . ARG A 1 119 ? 2.23 3.445 -18.031 1 37.81 119 ARG A N 1
ATOM 896 C CA . ARG A 1 119 ? 3.158 4.484 -18.469 1 37.81 119 ARG A CA 1
ATOM 897 C C . ARG A 1 119 ? 4.203 4.77 -17.391 1 37.81 119 ARG A C 1
ATOM 899 O O . ARG A 1 119 ? 5.391 4.918 -17.703 1 37.81 119 ARG A O 1
ATOM 906 N N . ARG A 1 120 ? 3.826 4.824 -16.188 1 35.34 120 ARG A N 1
ATOM 907 C CA . ARG A 1 120 ? 4.766 5.227 -15.148 1 35.34 120 ARG A CA 1
ATOM 908 C C . ARG A 1 120 ? 5.625 4.051 -14.703 1 35.34 120 ARG A C 1
ATOM 910 O O . ARG A 1 120 ? 6.742 4.238 -14.211 1 35.34 120 ARG A O 1
ATOM 917 N N . GLN A 1 121 ? 5.125 2.93 -14.727 1 39.34 121 GLN A N 1
ATOM 918 C CA . GLN A 1 121 ? 5.953 1.763 -14.438 1 39.34 121 GLN A CA 1
ATOM 919 C C . GLN A 1 121 ? 7.223 1.768 -15.289 1 39.34 121 GLN A C 1
ATOM 921 O O . GLN A 1 121 ? 8.273 1.297 -14.844 1 39.34 121 GLN A O 1
ATOM 926 N N . HIS A 1 122 ? 7.047 2.326 -16.406 1 41 122 HIS A N 1
ATOM 927 C CA . HIS A 1 122 ? 8.242 2.455 -17.234 1 41 122 HIS A CA 1
ATOM 928 C C . HIS A 1 122 ? 9.297 3.318 -16.547 1 41 122 HIS A C 1
ATOM 930 O O . HIS A 1 122 ? 10.492 3.018 -16.625 1 41 122 HIS A O 1
ATOM 936 N N . ARG A 1 123 ? 8.797 4.215 -15.805 1 34.31 123 ARG A N 1
ATOM 937 C CA . ARG A 1 123 ? 9.773 5.105 -15.188 1 34.31 123 ARG A CA 1
ATOM 938 C C . ARG A 1 123 ? 10.406 4.457 -13.961 1 34.31 123 ARG A C 1
ATOM 940 O O . ARG A 1 123 ? 11.602 4.633 -13.703 1 34.31 123 ARG A O 1
ATOM 947 N N . CYS A 1 124 ? 9.648 3.828 -13.195 1 34.28 124 CYS A N 1
ATOM 948 C CA . CYS A 1 124 ? 10.25 3.174 -12.039 1 34.28 124 CYS A CA 1
ATOM 949 C C . CYS A 1 124 ? 11.219 2.082 -12.477 1 34.28 124 CYS A C 1
ATOM 951 O O . CYS A 1 124 ? 12.258 1.878 -11.844 1 34.28 124 CYS A O 1
ATOM 953 N N . LEU A 1 125 ? 10.914 1.406 -13.422 1 38.56 125 LEU A N 1
ATOM 954 C CA . LEU A 1 125 ? 11.812 0.397 -13.977 1 38.56 125 LEU A CA 1
ATOM 955 C C . LEU A 1 125 ? 13.055 1.046 -14.57 1 38.56 125 LEU A C 1
ATOM 957 O O . LEU A 1 125 ? 14.148 0.488 -14.492 1 38.56 125 LEU A O 1
ATOM 961 N N . GLN A 1 126 ? 12.875 2.105 -15.062 1 37.44 126 GLN A N 1
ATOM 962 C CA . GLN A 1 126 ? 14.047 2.76 -15.641 1 37.44 126 GLN A CA 1
ATOM 963 C C . GLN A 1 126 ? 15.047 3.154 -14.555 1 37.44 126 GLN A C 1
ATOM 965 O O . GLN A 1 126 ? 16.266 3.047 -14.742 1 37.44 126 GLN A O 1
ATOM 970 N N . ARG A 1 127 ? 14.414 3.553 -13.5 1 33.62 127 ARG A N 1
ATOM 971 C CA . ARG A 1 127 ? 15.383 3.912 -12.469 1 33.62 127 ARG A CA 1
ATOM 972 C C . ARG A 1 127 ? 16.156 2.688 -11.984 1 33.62 127 ARG A C 1
ATOM 974 O O . ARG A 1 127 ? 17.328 2.787 -11.617 1 33.62 127 ARG A O 1
ATOM 981 N N . ARG A 1 128 ? 15.469 1.669 -11.797 1 33.94 128 ARG A N 1
ATOM 982 C CA . ARG A 1 128 ? 16.188 0.493 -11.328 1 33.94 128 ARG A CA 1
ATOM 983 C C . ARG A 1 128 ? 17.125 -0.042 -12.414 1 33.94 128 ARG A C 1
ATOM 985 O O . ARG A 1 128 ? 18.156 -0.646 -12.102 1 33.94 128 ARG A O 1
ATOM 992 N N . ASN A 1 129 ? 16.75 0.117 -13.656 1 34.5 129 ASN A N 1
ATOM 993 C CA . ASN A 1 129 ? 17.672 -0.297 -14.711 1 34.5 129 ASN A CA 1
ATOM 994 C C . ASN A 1 129 ? 18.906 0.594 -14.75 1 34.5 129 ASN A C 1
ATOM 996 O O . ASN A 1 129 ? 20 0.128 -15.07 1 34.5 129 ASN A O 1
ATOM 1000 N N . ALA A 1 130 ? 18.828 1.766 -14.359 1 38.28 130 ALA A N 1
ATOM 1001 C CA . ALA A 1 130 ? 19.984 2.641 -14.398 1 38.28 130 ALA A CA 1
ATOM 1002 C C . ALA A 1 130 ? 21.062 2.178 -13.414 1 38.28 130 ALA A C 1
ATOM 1004 O O . ALA A 1 130 ? 22.25 2.471 -13.586 1 38.28 130 ALA A O 1
ATOM 1005 N N . VAL A 1 131 ? 20.594 1.419 -12.422 1 35.44 131 VAL A N 1
ATOM 1006 C CA . VAL A 1 131 ? 21.609 0.947 -11.477 1 35.44 131 VAL A CA 1
ATOM 1007 C C . VAL A 1 131 ? 22.328 -0.273 -12.055 1 35.44 131 VAL A C 1
ATOM 1009 O O . VAL A 1 131 ? 23.375 -0.681 -11.547 1 35.44 131 VAL A O 1
ATOM 1012 N N . ARG A 1 132 ? 21.594 -0.973 -12.805 1 37.19 132 ARG A N 1
ATOM 1013 C CA . ARG A 1 132 ? 22.328 -2.105 -13.359 1 37.19 132 ARG A CA 1
ATOM 1014 C C . ARG A 1 132 ? 23.156 -1.683 -14.57 1 37.19 132 ARG A C 1
ATOM 1016 O O . ARG A 1 132 ? 22.609 -1.42 -15.641 1 37.19 132 ARG A O 1
ATOM 1023 N N . GLY A 1 133 ? 24.078 -0.8 -14.305 1 34.53 133 GLY A N 1
ATOM 1024 C CA . GLY A 1 133 ? 25.047 -0.514 -15.352 1 34.53 133 GLY A CA 1
ATOM 1025 C C . GLY A 1 133 ? 25.625 -1.764 -15.992 1 34.53 133 GLY A C 1
ATOM 1026 O O . GLY A 1 133 ? 25.656 -2.826 -15.367 1 34.53 133 GLY A O 1
ATOM 1027 N N . PRO A 1 134 ? 25.625 -1.8 -17.297 1 33.59 134 PRO A N 1
ATOM 1028 C CA . PRO A 1 134 ? 26.219 -2.887 -18.078 1 33.59 134 PRO A CA 1
ATOM 1029 C C . PRO A 1 134 ? 27.594 -3.309 -17.562 1 33.59 134 PRO A C 1
ATOM 1031 O O . PRO A 1 134 ? 28.422 -2.455 -17.25 1 33.59 134 PRO A O 1
ATOM 1034 N N . GLN A 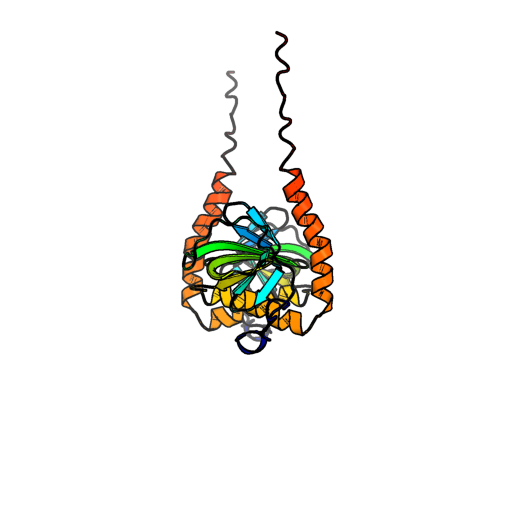1 135 ? 27.672 -4.25 -16.781 1 34.94 135 GLN A N 1
ATOM 1035 C CA . GLN A 1 135 ? 29.016 -4.809 -16.594 1 34.94 135 GLN A CA 1
ATOM 1036 C C . GLN A 1 135 ? 29.688 -5.07 -17.938 1 34.94 135 GLN A C 1
ATOM 1038 O O . GLN A 1 135 ? 29.125 -5.758 -18.797 1 34.94 135 GLN A O 1
ATOM 1043 N N . GLY A 1 136 ? 30.312 -4.121 -18.5 1 35.56 136 GLY A N 1
ATOM 1044 C CA . GLY A 1 136 ? 31.203 -4.227 -19.641 1 35.56 136 GLY A CA 1
ATOM 1045 C C . GLY A 1 136 ? 32.094 -5.461 -19.594 1 35.56 136 GLY A C 1
ATOM 1046 O O . GLY A 1 136 ? 32.812 -5.676 -18.609 1 35.56 136 GLY A O 1
ATOM 1047 N N . ALA A 1 137 ? 31.641 -6.605 -20.156 1 38.62 137 ALA A N 1
ATOM 1048 C CA . ALA A 1 137 ? 32.531 -7.719 -20.453 1 38.62 137 ALA A CA 1
ATOM 1049 C C . ALA A 1 137 ? 33.812 -7.23 -21.125 1 38.62 137 ALA A C 1
ATOM 1051 O O . ALA A 1 137 ? 33.781 -6.68 -22.234 1 38.62 137 ALA A O 1
ATOM 1052 N N . ASN A 1 138 ? 34.75 -6.652 -20.406 1 37.44 138 ASN A N 1
ATOM 1053 C CA . ASN A 1 138 ? 36.094 -6.461 -20.938 1 37.44 138 ASN A CA 1
ATOM 1054 C C . ASN A 1 138 ? 36.656 -7.754 -21.516 1 37.44 138 ASN A C 1
ATOM 1056 O O . ASN A 1 138 ? 36.906 -8.719 -20.781 1 37.44 138 ASN A O 1
ATOM 1060 N N . GLY A 1 139 ? 36.125 -8.258 -22.578 1 32.12 139 GLY A N 1
ATOM 1061 C CA . GLY A 1 139 ? 36.781 -9.281 -23.375 1 32.12 139 GLY A CA 1
ATOM 1062 C C . GLY A 1 139 ? 38.25 -8.969 -23.672 1 32.12 139 GLY A C 1
ATOM 1063 O O . GLY A 1 139 ? 38.562 -7.887 -24.156 1 32.12 139 GLY A O 1
ATOM 1064 N N . MET A 1 140 ? 39.156 -9.477 -22.812 1 37.88 140 MET A N 1
ATOM 1065 C CA . MET A 1 140 ? 40.594 -9.586 -23.047 1 37.88 140 MET A CA 1
ATOM 1066 C C . MET A 1 140 ? 40.844 -10.219 -24.406 1 37.88 140 MET A C 1
ATOM 1068 O O . MET A 1 140 ? 40.438 -11.352 -24.672 1 37.88 140 MET A O 1
ATOM 1072 N N . SER A 1 141 ? 40.75 -9.445 -25.453 1 39.44 141 SER A N 1
ATOM 1073 C CA . SER A 1 141 ? 41.312 -9.828 -26.734 1 39.44 141 SER A CA 1
ATOM 1074 C C . SER A 1 141 ? 42.781 -10.25 -26.578 1 39.44 141 SER A C 1
ATOM 1076 O O . SER A 1 141 ? 43.625 -9.43 -26.219 1 39.44 141 SER A O 1
ATOM 1078 N N . GLY A 1 142 ? 43.062 -11.344 -25.859 1 31.83 142 GLY A N 1
ATOM 1079 C CA . GLY A 1 142 ? 44.406 -11.906 -25.906 1 31.83 142 GLY A CA 1
ATOM 1080 C C . GLY A 1 142 ? 44.906 -12.125 -27.328 1 31.83 142 GLY A C 1
ATOM 1081 O O . GLY A 1 142 ? 44.188 -12.641 -28.172 1 31.83 142 GLY A O 1
ATOM 1082 N N . ALA A 1 143 ? 45.969 -11.359 -27.859 1 42.59 143 ALA A N 1
ATOM 1083 C CA . ALA A 1 143 ? 46.938 -11.445 -28.953 1 42.59 143 ALA A CA 1
ATOM 1084 C C . ALA A 1 143 ? 47.688 -12.773 -28.922 1 42.59 143 ALA A C 1
ATOM 1086 O O . ALA A 1 143 ? 48.375 -13.078 -27.953 1 42.59 143 ALA A O 1
ATOM 1087 N N . GLY A 1 144 ? 47.062 -13.922 -29.359 1 27 144 GLY A N 1
ATOM 1088 C CA . GLY A 1 144 ? 47.969 -14.766 -30.125 1 27 144 GLY A CA 1
ATOM 1089 C C . GLY A 1 144 ? 48.281 -14.211 -31.5 1 27 144 GLY A C 1
ATOM 1090 O O . GLY A 1 144 ? 47.562 -13.328 -31.984 1 27 144 GLY A O 1
ATOM 1091 N N . MET B 1 1 ? -4.676 28.641 33.25 1 31.97 1 MET B N 1
ATOM 1092 C CA . MET B 1 1 ? -5.805 27.859 32.75 1 31.97 1 MET B CA 1
ATOM 1093 C C . MET B 1 1 ? -5.355 26.891 31.656 1 31.97 1 MET B C 1
ATOM 1095 O O . MET B 1 1 ? -4.539 27.25 30.797 1 31.97 1 MET B O 1
ATOM 1099 N N . PRO B 1 2 ? -5.172 25.562 31.938 1 35.66 2 PRO B N 1
ATOM 1100 C CA . PRO B 1 2 ? -4.594 24.703 30.906 1 35.66 2 PRO B CA 1
ATOM 1101 C C . PRO B 1 2 ? -5.152 25 29.516 1 35.66 2 PRO B C 1
ATOM 1103 O O . PRO B 1 2 ? -6.258 25.531 29.391 1 35.66 2 PRO B O 1
ATOM 1106 N N . ALA B 1 3 ? -4.41 25.375 28.609 1 39.25 3 ALA B N 1
ATOM 1107 C CA . ALA B 1 3 ? -4.906 25.625 27.25 1 39.25 3 ALA B CA 1
ATOM 1108 C C . ALA B 1 3 ? -6.074 24.688 26.922 1 39.25 3 ALA B C 1
ATOM 1110 O O . ALA B 1 3 ? -6.137 23.562 27.422 1 39.25 3 ALA B O 1
ATOM 1111 N N . ASN B 1 4 ? -7.34 25.156 26.703 1 39.78 4 ASN B N 1
ATOM 1112 C CA . ASN B 1 4 ? -8.617 24.516 26.453 1 39.78 4 ASN B CA 1
ATOM 1113 C C . ASN B 1 4 ? -8.453 23.266 25.594 1 39.78 4 ASN B C 1
ATOM 1115 O O . ASN B 1 4 ? -8.102 23.359 24.406 1 39.78 4 ASN B O 1
ATOM 1119 N N . GLU B 1 5 ? -7.895 22.219 26.047 1 45.16 5 GLU B N 1
ATOM 1120 C CA . GLU B 1 5 ? -8.156 20.953 25.375 1 45.16 5 GLU B CA 1
ATOM 1121 C C . GLU B 1 5 ? -9.555 20.922 24.781 1 45.16 5 GLU B C 1
ATOM 1123 O O . GLU B 1 5 ? -10.5 20.453 25.422 1 45.16 5 GLU B O 1
ATOM 1128 N N . ALA B 1 6 ? -10.078 22.047 24.297 1 47.06 6 ALA B N 1
ATOM 1129 C CA . ALA B 1 6 ? -11.367 22.078 23.609 1 47.06 6 ALA B CA 1
ATOM 1130 C C . ALA B 1 6 ? -11.617 20.781 22.844 1 47.06 6 ALA B C 1
ATOM 1132 O O . ALA B 1 6 ? -10.695 20.219 22.25 1 47.06 6 ALA B O 1
ATOM 1133 N N . ASN B 1 7 ? -12.555 19.875 23.219 1 51.56 7 ASN B N 1
ATOM 1134 C CA . ASN B 1 7 ? -13.062 18.625 22.656 1 51.56 7 ASN B CA 1
ATOM 1135 C C . ASN B 1 7 ? -13.117 18.672 21.141 1 51.56 7 ASN B C 1
ATOM 1137 O O . ASN B 1 7 ? -14.102 19.156 20.562 1 51.56 7 ASN B O 1
ATOM 1141 N N . THR B 1 8 ? -12 18.969 20.5 1 55.84 8 THR B N 1
ATOM 1142 C CA . THR B 1 8 ? -11.859 19 19.047 1 55.84 8 THR B CA 1
ATOM 1143 C C . THR B 1 8 ? -12.516 17.766 18.422 1 55.84 8 THR B C 1
ATOM 1145 O O . THR B 1 8 ? -12.516 17.625 17.188 1 55.84 8 THR B O 1
ATOM 1148 N N . THR B 1 9 ? -12.953 16.906 19.328 1 61.72 9 THR B N 1
ATOM 1149 C CA . THR B 1 9 ? -13.602 15.742 18.766 1 61.72 9 THR B CA 1
ATOM 1150 C C . THR B 1 9 ? -14.766 16.141 17.859 1 61.72 9 THR B C 1
ATOM 1152 O O . THR B 1 9 ? -15 15.523 16.828 1 61.72 9 THR B O 1
ATOM 1155 N N . GLY B 1 10 ? -15.297 17.328 18.297 1 61.69 10 GLY B N 1
ATOM 1156 C CA . GLY B 1 10 ? -16.453 17.734 17.516 1 61.69 10 GLY B CA 1
ATOM 1157 C C . GLY B 1 10 ? -16.094 18.266 16.141 1 61.69 10 GLY B C 1
ATOM 1158 O O . GLY B 1 10 ? -16.953 18.328 15.25 1 61.69 10 GLY B O 1
ATOM 1159 N N . ARG B 1 11 ? -14.852 18.594 15.93 1 69.69 11 ARG B N 1
ATOM 1160 C CA . ARG B 1 11 ? -14.477 19.219 14.664 1 69.69 11 ARG B CA 1
ATOM 1161 C C . ARG B 1 11 ? -13.852 18.188 13.719 1 69.69 11 ARG B C 1
ATOM 1163 O O . ARG B 1 11 ? -13.523 18.516 12.578 1 69.69 11 ARG B O 1
ATOM 1170 N N . ARG B 1 12 ? -13.938 16.875 14.227 1 78.56 12 ARG B N 1
ATOM 1171 C CA . ARG B 1 12 ? -13.242 15.883 13.414 1 78.56 12 ARG B CA 1
ATOM 1172 C C . ARG B 1 12 ? -14.219 15.133 12.508 1 78.56 12 ARG B C 1
ATOM 1174 O O . ARG B 1 12 ? -15.164 14.508 12.984 1 78.56 12 ARG B O 1
ATOM 1181 N N . LEU B 1 13 ? -13.992 15.328 11.328 1 78.88 13 LEU B N 1
ATOM 1182 C CA . LEU B 1 13 ? -14.82 14.719 10.297 1 78.88 13 LEU B CA 1
ATOM 1183 C C . LEU B 1 13 ? -14.547 13.227 10.188 1 78.88 13 LEU B C 1
ATOM 1185 O O . LEU B 1 13 ? -15.438 12.453 9.812 1 78.88 13 LEU B O 1
ATOM 1189 N N . PHE B 1 14 ? -13.297 12.82 10.547 1 86.12 14 PHE B N 1
ATOM 1190 C CA . PHE B 1 14 ? -12.883 11.43 10.391 1 86.12 14 PHE B CA 1
ATOM 1191 C C . PHE B 1 14 ? -12.305 10.883 11.688 1 86.12 14 PHE B C 1
ATOM 1193 O O . PHE B 1 14 ? -11.758 11.641 12.5 1 86.12 14 PHE B O 1
ATOM 1200 N N . SER B 1 15 ? -12.5 9.664 11.875 1 87.81 15 SER B N 1
ATOM 1201 C CA . SER B 1 15 ? -11.93 8.992 13.039 1 87.81 15 SER B CA 1
ATOM 1202 C C . SER B 1 15 ? -10.414 8.883 12.922 1 87.81 15 SER B C 1
ATOM 1204 O O . SER B 1 15 ? -9.891 8.562 11.852 1 87.81 15 SER B O 1
ATOM 1206 N N . ARG B 1 16 ? -9.812 9.078 14.062 1 89.62 16 ARG B N 1
ATOM 1207 C CA . ARG B 1 16 ? -8.352 8.969 14.07 1 89.62 16 ARG B CA 1
ATOM 1208 C C . ARG B 1 16 ? -7.914 7.547 14.406 1 89.62 16 ARG B C 1
ATOM 1210 O O . ARG B 1 16 ? -8.641 6.809 15.078 1 89.62 16 ARG B O 1
ATOM 1217 N N . THR B 1 17 ? -6.758 7.184 13.82 1 88.56 17 THR B N 1
ATOM 1218 C CA . THR B 1 17 ? -6.148 5.895 14.133 1 88.56 17 THR B CA 1
ATOM 1219 C C . THR B 1 17 ? -4.727 6.086 14.656 1 88.56 17 THR B C 1
ATOM 1221 O O . THR B 1 17 ? -4.086 7.098 14.375 1 88.56 17 THR B O 1
ATOM 1224 N N . GLU B 1 18 ? -4.316 5.059 15.391 1 86.31 18 GLU B N 1
ATOM 1225 C CA . GLU B 1 18 ? -2.965 5.078 15.938 1 86.31 18 GLU B CA 1
ATOM 1226 C C . GLU B 1 18 ? -2.072 4.051 15.25 1 86.31 18 GLU B C 1
ATOM 1228 O O . GLU B 1 18 ? -1.011 3.697 15.766 1 86.31 18 GLU B O 1
ATOM 1233 N N . ILE B 1 19 ? -2.545 3.553 14.148 1 85.06 19 ILE B N 1
ATOM 1234 C CA . ILE B 1 19 ? -1.67 2.688 13.367 1 85.06 19 ILE B CA 1
ATOM 1235 C C . ILE B 1 19 ? -0.341 3.395 13.109 1 85.06 19 ILE B C 1
ATOM 1237 O O . ILE B 1 19 ? -0.312 4.492 12.547 1 85.06 19 ILE B O 1
ATOM 1241 N N . PRO B 1 20 ? 0.71 2.785 13.484 1 90.69 20 PRO B N 1
ATOM 1242 C CA . PRO B 1 20 ? 2.002 3.465 13.359 1 90.69 20 PRO B CA 1
ATOM 1243 C C . PRO B 1 20 ? 2.389 3.738 11.906 1 90.69 20 PRO B C 1
ATOM 1245 O O . PRO B 1 20 ? 2.246 2.861 11.055 1 90.69 20 PRO B O 1
ATOM 1248 N N . MET B 1 21 ? 2.771 4.918 11.703 1 94.06 21 MET B N 1
ATOM 1249 C CA . MET B 1 21 ? 3.266 5.359 10.398 1 94.06 21 MET B CA 1
ATOM 1250 C C . MET B 1 21 ? 4.328 6.441 10.562 1 94.06 21 MET B C 1
ATOM 1252 O O . MET B 1 21 ? 4.445 7.047 11.625 1 94.06 21 MET B O 1
ATOM 1256 N N . ARG B 1 22 ? 5.137 6.555 9.562 1 96.81 22 ARG B N 1
ATOM 1257 C CA . ARG B 1 22 ? 6.086 7.66 9.484 1 96.81 22 ARG B CA 1
ATOM 1258 C C . ARG B 1 22 ? 5.859 8.484 8.219 1 96.81 22 ARG B C 1
ATOM 1260 O O . ARG B 1 22 ? 5.246 8 7.262 1 96.81 22 ARG B O 1
ATOM 1267 N N . ILE B 1 23 ? 6.262 9.664 8.328 1 97.44 23 ILE B N 1
ATOM 1268 C CA . ILE B 1 23 ? 6.273 10.484 7.125 1 97.44 23 ILE B CA 1
ATOM 1269 C C . ILE B 1 23 ? 7.672 11.055 6.902 1 97.44 23 ILE B C 1
ATOM 1271 O O . ILE B 1 23 ? 8.344 11.453 7.855 1 97.44 23 ILE B O 1
ATOM 1275 N N . THR B 1 24 ? 8.086 11.016 5.715 1 96.44 24 THR B N 1
ATOM 1276 C CA . THR B 1 24 ? 9.344 11.648 5.332 1 96.44 24 THR B CA 1
ATOM 1277 C C . THR B 1 24 ? 9.094 12.969 4.605 1 96.44 24 THR B C 1
ATOM 1279 O O . THR B 1 24 ? 8.391 13 3.592 1 96.44 24 THR B O 1
ATOM 1282 N N . ILE B 1 25 ? 9.562 14.008 5.203 1 95.12 25 ILE B N 1
ATOM 1283 C CA . ILE B 1 25 ? 9.492 15.352 4.629 1 95.12 25 ILE B CA 1
ATOM 1284 C C . ILE B 1 25 ? 10.891 15.945 4.52 1 95.12 25 ILE B C 1
ATOM 1286 O O . ILE B 1 25 ? 11.617 16.016 5.512 1 95.12 25 ILE B O 1
ATOM 1290 N N . ASP B 1 26 ? 11.203 16.375 3.367 1 90.81 26 ASP B N 1
ATOM 1291 C CA . ASP B 1 26 ? 12.523 16.969 3.146 1 90.81 26 ASP B CA 1
ATOM 1292 C C . ASP B 1 26 ? 13.625 16.078 3.721 1 90.81 26 ASP B C 1
ATOM 1294 O O . ASP B 1 26 ? 14.508 16.562 4.438 1 90.81 26 ASP B O 1
ATOM 1298 N N . GLY B 1 27 ? 13.438 14.82 3.525 1 91 27 GLY B N 1
ATOM 1299 C CA . GLY B 1 27 ? 14.477 13.867 3.898 1 91 27 GLY B CA 1
ATOM 1300 C C . GLY B 1 27 ? 14.43 13.477 5.363 1 91 27 GLY B C 1
ATOM 1301 O O . GLY B 1 27 ? 15.188 12.617 5.809 1 91 27 GLY B O 1
ATOM 1302 N N . GLN B 1 28 ? 13.562 14.109 6.117 1 92.75 28 GLN B N 1
ATOM 1303 C CA . GLN B 1 28 ? 13.422 13.781 7.535 1 92.75 28 GLN B CA 1
ATOM 1304 C C . GLN B 1 28 ? 12.273 12.812 7.766 1 92.75 28 GLN B C 1
ATOM 1306 O O . GLN B 1 28 ? 11.133 13.086 7.379 1 92.75 28 GLN B O 1
ATOM 1311 N N . SER B 1 29 ? 12.578 11.727 8.375 1 95.19 29 SER B N 1
ATOM 1312 C CA . SER B 1 29 ? 11.547 10.758 8.742 1 95.19 29 SER B CA 1
ATOM 1313 C C . SER B 1 29 ? 10.977 11.055 10.125 1 95.19 29 SER B C 1
ATOM 1315 O O . SER B 1 29 ? 11.719 11.07 11.117 1 95.19 29 SER B O 1
ATOM 1317 N N . ILE B 1 30 ? 9.75 11.367 10.172 1 96.25 30 ILE B N 1
ATOM 1318 C CA . ILE B 1 30 ? 9.086 11.836 11.391 1 96.25 30 ILE B CA 1
ATOM 1319 C C . ILE B 1 30 ? 7.984 10.859 11.781 1 96.25 30 ILE B C 1
ATOM 1321 O O . ILE B 1 30 ? 7.168 10.461 10.945 1 96.25 30 ILE B O 1
ATOM 1325 N N . PRO B 1 31 ? 7.961 10.383 13.047 1 96.31 31 PRO B N 1
ATOM 1326 C CA . PRO B 1 31 ? 6.82 9.57 13.477 1 96.31 31 PRO B CA 1
ATOM 1327 C C . PRO B 1 31 ? 5.512 10.359 13.484 1 96.31 31 PRO B C 1
ATOM 1329 O O . PRO B 1 31 ? 5.473 11.492 13.969 1 96.31 31 PRO B O 1
ATOM 1332 N N . VAL B 1 32 ? 4.492 9.711 12.906 1 96.94 32 VAL B N 1
ATOM 1333 C CA . VAL B 1 32 ? 3.166 10.32 12.922 1 96.94 32 VAL B CA 1
ATOM 1334 C C . VAL B 1 32 ? 2.496 10.047 14.266 1 96.94 32 VAL B C 1
ATOM 1336 O O . VAL B 1 32 ? 2.455 8.898 14.727 1 96.94 32 VAL B O 1
ATOM 1339 N N . LEU B 1 33 ? 2.078 11.102 14.898 1 96.19 33 LEU B N 1
ATOM 1340 C CA . LEU B 1 33 ? 1.442 10.93 16.203 1 96.19 33 LEU B CA 1
ATOM 1341 C C . LEU B 1 33 ? 0.128 10.172 16.062 1 96.19 33 LEU B C 1
ATOM 1343 O O . LEU B 1 33 ? -0.159 9.273 16.875 1 96.19 33 LEU B O 1
ATOM 1347 N N . ASN B 1 34 ? -0.703 10.516 15.172 1 94.94 34 ASN B N 1
ATOM 1348 C CA . ASN B 1 34 ? -1.934 9.859 14.742 1 94.94 34 ASN B CA 1
ATOM 1349 C C . ASN B 1 34 ? -2.41 10.391 13.391 1 94.94 34 ASN B C 1
ATOM 1351 O O . ASN B 1 34 ? -1.824 11.328 12.844 1 94.94 34 ASN B O 1
ATOM 1355 N N . TRP B 1 35 ? -3.322 9.688 12.789 1 95.31 35 TRP B N 1
ATOM 1356 C CA . TRP B 1 35 ? -3.803 10.141 11.484 1 95.31 35 TRP B CA 1
ATOM 1357 C C . TRP B 1 35 ? -5.23 9.664 11.242 1 95.31 35 TRP B C 1
ATOM 1359 O O . TRP B 1 35 ? -5.742 8.812 11.969 1 95.31 35 TRP B O 1
ATOM 1369 N N . SER B 1 36 ? -5.879 10.297 10.328 1 93.25 36 SER B N 1
ATOM 1370 C CA . SER B 1 36 ? -7.195 9.961 9.789 1 93.25 36 SER B CA 1
ATOM 1371 C C . SER B 1 36 ? -7.223 10.117 8.266 1 93.25 36 SER B C 1
ATOM 1373 O O . SER B 1 36 ? -6.184 10.328 7.641 1 93.25 36 SER B O 1
ATOM 1375 N N . LEU B 1 37 ? -8.352 9.969 7.715 1 93.19 37 LEU B N 1
ATOM 1376 C CA . LEU B 1 37 ? -8.492 10.164 6.273 1 93.19 37 LEU B CA 1
ATOM 1377 C C . LEU B 1 37 ? -8.391 11.648 5.914 1 93.19 37 LEU B C 1
ATOM 1379 O O . LEU B 1 37 ? -8.188 11.992 4.746 1 93.19 37 LEU B O 1
ATOM 1383 N N . GLY B 1 38 ? -8.461 12.492 6.969 1 94.81 38 GLY B N 1
ATOM 1384 C CA . GLY B 1 38 ? -8.414 13.922 6.691 1 94.81 38 GLY B CA 1
ATOM 1385 C C . GLY B 1 38 ? -7.027 14.508 6.844 1 94.81 38 GLY B C 1
ATOM 1386 O O . GLY B 1 38 ? -6.77 15.625 6.383 1 94.81 38 GLY B O 1
ATOM 1387 N N . GLY B 1 39 ? -6.227 13.719 7.578 1 96.81 39 GLY B N 1
ATOM 1388 C CA . GLY B 1 39 ? -4.914 14.297 7.824 1 96.81 39 GLY B CA 1
ATOM 1389 C C . GLY B 1 39 ? -4.129 13.547 8.883 1 96.81 39 GLY B C 1
ATOM 1390 O O . GLY B 1 39 ? -4.336 12.352 9.094 1 96.81 39 GLY B O 1
ATOM 1391 N N . LEU B 1 40 ? -3.152 14.273 9.383 1 97.31 40 LEU B N 1
ATOM 1392 C CA . LEU B 1 40 ? -2.283 13.633 10.367 1 97.31 40 LEU B CA 1
ATOM 1393 C C . LEU B 1 40 ? -1.685 14.672 11.312 1 97.31 40 LEU B C 1
ATOM 1395 O O . LEU B 1 40 ? -1.732 15.867 11.039 1 97.31 40 LEU B O 1
ATOM 1399 N N . ALA B 1 41 ? -1.24 14.172 12.406 1 96.69 41 ALA B N 1
ATOM 1400 C CA . ALA B 1 41 ? -0.583 15.016 13.398 1 96.69 41 ALA B CA 1
ATOM 1401 C C . ALA B 1 41 ? 0.898 14.664 13.523 1 96.69 41 ALA B C 1
ATOM 1403 O O . ALA B 1 41 ? 1.268 13.492 13.5 1 96.69 41 ALA B O 1
ATOM 1404 N N . LEU B 1 42 ? 1.749 15.641 13.586 1 96.81 42 LEU B N 1
ATOM 1405 C CA . LEU B 1 42 ? 3.182 15.492 13.812 1 96.81 42 LEU B CA 1
ATOM 1406 C C . LEU B 1 42 ? 3.604 16.188 15.102 1 96.81 42 LEU B C 1
ATOM 1408 O O . LEU B 1 42 ? 2.943 17.125 15.555 1 96.81 42 LEU B O 1
ATOM 1412 N N . PRO B 1 43 ? 4.672 15.711 15.656 1 96.06 43 PRO B N 1
ATOM 1413 C CA . PRO B 1 43 ? 5.203 16.453 16.797 1 96.06 43 PRO B CA 1
ATOM 1414 C C . PRO B 1 43 ? 5.75 17.828 16.406 1 96.06 43 PRO B C 1
ATOM 1416 O O . PRO B 1 43 ? 6.367 17.969 15.344 1 96.06 43 PRO B O 1
ATOM 1419 N N . SER B 1 44 ? 5.48 18.797 17.266 1 92.88 44 SER B N 1
ATOM 1420 C CA . SER B 1 44 ? 5.977 20.141 17 1 92.88 44 SER B CA 1
ATOM 1421 C C . SER B 1 44 ? 7.504 20.172 17 1 92.88 44 SER B C 1
ATOM 1423 O O . SER B 1 44 ? 8.109 21.109 16.469 1 92.88 44 SER B O 1
ATOM 1425 N N . SER B 1 45 ? 8.109 19.156 17.484 1 90.44 45 SER B N 1
ATOM 1426 C CA . SER B 1 45 ? 9.562 19.094 17.609 1 90.44 45 SER B CA 1
ATOM 1427 C C . SER B 1 45 ? 10.211 18.797 16.266 1 90.44 45 SER B C 1
ATOM 1429 O O . SER B 1 45 ? 11.43 18.906 16.125 1 90.44 45 SER B O 1
ATOM 1431 N N . CYS B 1 46 ? 9.5 18.359 15.203 1 87 46 CYS B N 1
ATOM 1432 C CA . CYS B 1 46 ? 10.055 17.969 13.914 1 87 46 CYS B CA 1
ATOM 1433 C C . CYS B 1 46 ? 10.633 19.172 13.18 1 87 46 CYS B C 1
ATOM 1435 O O . CYS B 1 46 ? 11.398 19.016 12.227 1 87 46 CYS B O 1
ATOM 1437 N N . GLN B 1 47 ? 10.719 20.328 13.617 1 78.75 47 GLN B N 1
ATOM 1438 C CA . GLN B 1 47 ? 11.297 21.547 13.078 1 78.75 47 GLN B CA 1
ATOM 1439 C C . GLN B 1 47 ? 10.969 21.719 11.594 1 78.75 47 GLN B C 1
ATOM 1441 O O . GLN B 1 47 ? 11.867 21.812 10.758 1 78.75 47 GLN B O 1
ATOM 1446 N N . LEU B 1 48 ? 9.773 21.547 11.266 1 82.75 48 LEU B N 1
ATOM 1447 C CA . LEU B 1 48 ? 9.359 21.828 9.898 1 82.75 48 LEU B CA 1
ATOM 1448 C C . LEU B 1 48 ? 9.141 23.328 9.703 1 82.75 48 LEU B C 1
ATOM 1450 O O . LEU B 1 48 ? 8.625 24 10.594 1 82.75 48 LEU B O 1
ATOM 1454 N N . SER B 1 49 ? 9.898 23.922 8.766 1 78.44 49 SER B N 1
ATOM 1455 C CA . SER B 1 49 ? 9.688 25.328 8.438 1 78.44 49 SER B CA 1
ATOM 1456 C C . SER B 1 49 ? 8.516 25.5 7.488 1 78.44 49 SER B C 1
ATOM 1458 O O . SER B 1 49 ? 8.695 25.578 6.273 1 78.44 49 SER B O 1
ATOM 1460 N N . ILE B 1 50 ? 7.363 25.328 8.078 1 78 50 ILE B N 1
ATOM 1461 C CA . ILE B 1 50 ? 6.18 25.453 7.234 1 78 50 ILE B CA 1
ATOM 1462 C C . ILE B 1 50 ? 5.297 26.578 7.766 1 78 50 ILE B C 1
ATOM 1464 O O . ILE B 1 50 ? 5.008 26.641 8.961 1 78 50 ILE B O 1
ATOM 1468 N N . ALA B 1 51 ? 5.117 27.562 6.816 1 75.81 51 ALA B N 1
ATOM 1469 C CA . ALA B 1 51 ? 4.191 28.625 7.191 1 75.81 51 ALA B CA 1
ATOM 1470 C C . ALA B 1 51 ? 2.744 28.172 7.035 1 75.81 51 ALA B C 1
ATOM 1472 O O . ALA B 1 51 ? 2.465 27.188 6.344 1 75.81 51 ALA B O 1
ATOM 1473 N N . GLU B 1 52 ? 1.933 28.922 7.801 1 73.94 52 GLU B N 1
ATOM 1474 C CA . GLU B 1 52 ? 0.505 28.641 7.668 1 73.94 52 GLU B CA 1
ATOM 1475 C C . GLU B 1 52 ? 0.052 28.766 6.215 1 73.94 52 GLU B C 1
ATOM 1477 O O . GLU B 1 52 ? 0.487 29.656 5.496 1 73.94 52 GLU B O 1
ATOM 1482 N N . ASP B 1 53 ? -0.73 27.875 5.762 1 76.31 53 ASP B N 1
ATOM 1483 C CA . ASP B 1 53 ? -1.36 27.828 4.445 1 76.31 53 ASP B CA 1
ATOM 1484 C C . ASP B 1 53 ? -0.391 27.312 3.393 1 76.31 53 ASP B C 1
ATOM 1486 O O . ASP B 1 53 ? -0.777 27.078 2.242 1 76.31 53 ASP B O 1
ATOM 1490 N N . ASP B 1 54 ? 0.823 27.141 3.924 1 85.06 54 ASP B N 1
ATOM 1491 C CA . ASP B 1 54 ? 1.762 26.516 3.004 1 85.06 54 ASP B CA 1
ATOM 1492 C C . ASP B 1 54 ? 1.553 25 2.961 1 85.06 54 ASP B C 1
ATOM 1494 O O . ASP B 1 54 ? 1.02 24.406 3.906 1 85.06 54 ASP B O 1
ATOM 1498 N N . THR B 1 55 ? 1.796 24.469 1.808 1 93.94 55 THR B N 1
ATOM 1499 C CA . THR B 1 55 ? 1.712 23.016 1.682 1 93.94 55 THR B CA 1
ATOM 1500 C C . THR B 1 55 ? 3.105 22.406 1.614 1 93.94 55 THR B C 1
ATOM 1502 O O . THR B 1 55 ? 4.066 23.062 1.212 1 93.94 55 THR B O 1
ATOM 1505 N N . VAL B 1 56 ? 3.24 21.312 2.16 1 94.62 56 VAL B N 1
ATOM 1506 C CA . VAL B 1 56 ? 4.473 20.531 2.078 1 94.62 56 VAL B CA 1
ATOM 1507 C C . VAL B 1 56 ? 4.172 19.141 1.552 1 94.62 56 VAL B C 1
ATOM 1509 O O . VAL B 1 56 ? 3.113 18.578 1.843 1 94.62 56 VAL B O 1
ATOM 1512 N N . VAL B 1 57 ? 5.078 18.656 0.722 1 96.19 57 VAL B N 1
ATOM 1513 C CA . VAL B 1 57 ? 4.93 17.312 0.187 1 96.19 57 VAL B CA 1
ATOM 1514 C C . VAL B 1 57 ? 5.738 16.328 1.031 1 96.19 57 VAL B C 1
ATOM 1516 O O . VAL B 1 57 ? 6.871 16.625 1.422 1 96.19 57 VAL B O 1
ATOM 1519 N N . GLY B 1 58 ? 5.105 15.227 1.322 1 97.25 58 GLY B N 1
ATOM 1520 C CA . GLY B 1 58 ? 5.77 14.172 2.072 1 97.25 58 GLY B CA 1
ATOM 1521 C C . GLY B 1 58 ? 5.402 12.773 1.592 1 97.25 58 GLY B C 1
ATOM 1522 O O . GLY B 1 58 ? 4.512 12.617 0.755 1 97.25 58 GLY B O 1
ATOM 1523 N N . MET B 1 59 ? 6.18 11.797 2.049 1 97.75 59 MET B N 1
ATOM 1524 C CA . MET B 1 59 ? 5.906 10.383 1.796 1 97.75 59 MET B CA 1
ATOM 1525 C C . MET B 1 59 ? 5.492 9.672 3.078 1 97.75 59 MET B C 1
ATOM 1527 O O . MET B 1 59 ? 6.301 9.516 3.994 1 97.75 59 MET B O 1
ATOM 1531 N N . LEU B 1 60 ? 4.207 9.273 3.088 1 97.81 60 LEU B N 1
ATOM 1532 C CA . LEU B 1 60 ? 3.725 8.453 4.195 1 97.81 60 LEU B CA 1
ATOM 1533 C C . LEU B 1 60 ? 4.191 7.008 4.047 1 97.81 60 LEU B C 1
ATOM 1535 O O . LEU B 1 60 ? 4.082 6.422 2.967 1 97.81 60 LEU B O 1
ATOM 1539 N N . GLU B 1 61 ? 4.66 6.504 5.109 1 96.56 61 GLU B N 1
ATOM 1540 C CA . GLU B 1 61 ? 5.234 5.164 5.047 1 96.56 61 GLU B CA 1
ATOM 1541 C C . GLU B 1 61 ? 4.68 4.273 6.152 1 96.56 61 GLU B C 1
ATOM 1543 O O . GLU B 1 61 ? 4.629 4.676 7.316 1 96.56 61 GLU B O 1
ATOM 1548 N N . LEU B 1 62 ? 4.25 3.133 5.707 1 92.81 62 LEU B N 1
ATOM 1549 C CA . LEU B 1 62 ? 3.74 2.139 6.645 1 92.81 62 LEU B CA 1
ATOM 1550 C C . LEU B 1 62 ? 4.312 0.758 6.336 1 92.81 62 LEU B C 1
ATOM 1552 O O . LEU B 1 62 ? 4.34 0.337 5.18 1 92.81 62 LEU B O 1
ATOM 1556 N N . LEU B 1 63 ? 4.832 0.175 7.359 1 87.75 63 LEU B N 1
ATOM 1557 C CA . LEU B 1 63 ? 5.316 -1.198 7.266 1 87.75 63 LEU B CA 1
ATOM 1558 C C . LEU B 1 63 ? 4.578 -2.102 8.25 1 87.75 63 LEU B C 1
ATOM 1560 O O . LEU B 1 63 ? 4.688 -1.92 9.469 1 87.75 63 LEU B O 1
ATOM 1564 N N . VAL B 1 64 ? 3.711 -2.924 7.703 1 83.12 64 VAL B N 1
ATOM 1565 C CA . VAL B 1 64 ? 2.967 -3.84 8.562 1 83.12 64 VAL B CA 1
ATOM 1566 C C . VAL B 1 64 ? 3.098 -5.266 8.031 1 83.12 64 VAL B C 1
ATOM 1568 O O . VAL B 1 64 ? 2.961 -5.504 6.832 1 83.12 64 VAL B O 1
ATOM 1571 N N . SER B 1 65 ? 3.176 -6.211 8.781 1 82.25 65 SER B N 1
ATOM 1572 C CA . SER B 1 65 ? 3.326 -7.648 8.586 1 82.25 65 SER B CA 1
ATOM 1573 C C . SER B 1 65 ? 3.172 -8.031 7.117 1 82.25 65 SER B C 1
ATOM 1575 O O . SER B 1 65 ? 2.139 -8.57 6.719 1 82.25 65 SER B O 1
ATOM 1577 N N . GLY B 1 66 ? 4.23 -7.801 6.262 1 90.19 66 GLY B N 1
ATOM 1578 C CA . GLY B 1 66 ? 4.277 -8.266 4.887 1 90.19 66 GLY B CA 1
ATOM 1579 C C . GLY B 1 66 ? 3.801 -7.23 3.887 1 90.19 66 GLY B C 1
ATOM 1580 O O . GLY B 1 66 ? 3.705 -7.512 2.691 1 90.19 66 GLY B O 1
ATOM 1581 N N . VAL B 1 67 ? 3.432 -6.094 4.426 1 93.12 67 VAL B N 1
ATOM 1582 C CA . VAL B 1 67 ? 3.01 -5 3.561 1 93.12 67 VAL B CA 1
ATOM 1583 C C . VAL B 1 67 ? 3.912 -3.787 3.783 1 93.12 67 VAL B C 1
ATOM 1585 O O . VAL B 1 67 ? 4.137 -3.373 4.922 1 93.12 67 VAL B O 1
ATOM 1588 N N . ASP B 1 68 ? 4.457 -3.359 2.721 1 94 68 ASP B N 1
ATOM 1589 C CA . ASP B 1 68 ? 5.156 -2.076 2.682 1 94 68 ASP B CA 1
ATOM 1590 C C . ASP B 1 68 ? 4.406 -1.069 1.812 1 94 68 ASP B C 1
ATOM 1592 O O . ASP B 1 68 ? 4.215 -1.297 0.616 1 94 68 ASP B O 1
ATOM 1596 N N . LEU B 1 69 ? 4.043 0.03 2.42 1 95.81 69 LEU B N 1
ATOM 1597 C CA . LEU B 1 69 ? 3.217 1.014 1.728 1 95.81 69 LEU B CA 1
ATOM 1598 C C . LEU B 1 69 ? 3.826 2.408 1.836 1 95.81 69 LEU B C 1
ATOM 1600 O O . LEU B 1 69 ? 4.246 2.824 2.918 1 95.81 69 LEU B O 1
ATOM 1604 N N . SER B 1 70 ? 3.939 3.039 0.752 1 96.69 70 SER B N 1
ATOM 1605 C CA . SER B 1 70 ? 4.32 4.449 0.705 1 96.69 70 SER B CA 1
ATOM 1606 C C . SER B 1 70 ? 3.316 5.266 -0.102 1 96.69 70 SER B C 1
ATOM 1608 O O . SER B 1 70 ? 2.961 4.891 -1.222 1 96.69 70 SER B O 1
ATOM 1610 N N . VAL B 1 71 ? 2.848 6.348 0.445 1 97.12 71 VAL B N 1
ATOM 1611 C CA . VAL B 1 71 ? 1.867 7.207 -0.207 1 97.12 71 VAL B CA 1
ATOM 1612 C C . VAL B 1 71 ? 2.379 8.648 -0.237 1 97.12 71 VAL B C 1
ATOM 1614 O O . VAL B 1 71 ? 2.656 9.234 0.811 1 97.12 71 VAL B O 1
ATOM 1617 N N . LYS B 1 72 ? 2.496 9.125 -1.424 1 97.88 72 LYS B N 1
ATOM 1618 C CA . LYS B 1 72 ? 2.838 10.539 -1.554 1 97.88 72 LYS B CA 1
ATOM 1619 C C . LYS B 1 72 ? 1.663 11.43 -1.158 1 97.88 72 LYS B C 1
ATOM 1621 O O . LYS B 1 72 ? 0.554 11.266 -1.671 1 97.88 72 LYS B O 1
ATOM 1626 N N . VAL B 1 73 ? 1.969 12.383 -0.26 1 98.12 73 VAL B N 1
ATOM 1627 C CA . VAL B 1 73 ? 0.873 13.227 0.201 1 98.12 73 VAL B CA 1
ATOM 1628 C C . VAL B 1 73 ? 1.3 14.695 0.163 1 98.12 73 VAL B C 1
ATOM 1630 O O . VAL B 1 73 ? 2.488 15.008 0.277 1 98.12 73 VAL B O 1
ATOM 1633 N N . THR B 1 74 ? 0.362 15.539 -0.044 1 97.56 74 THR B N 1
ATOM 1634 C CA . THR B 1 74 ? 0.491 16.984 0.167 1 97.56 74 THR B CA 1
ATOM 1635 C C . THR B 1 74 ? -0.228 17.406 1.443 1 97.56 74 THR B C 1
ATOM 1637 O O . THR B 1 74 ? -1.388 17.047 1.658 1 97.56 74 THR B O 1
ATOM 1640 N N . LEU B 1 75 ? 0.5 18.109 2.273 1 96.94 75 LEU B N 1
ATOM 1641 C CA . LEU B 1 75 ? 0.004 18.484 3.594 1 96.94 75 LEU B CA 1
ATOM 1642 C C . LEU B 1 75 ? -0.136 20 3.713 1 96.94 75 LEU B C 1
ATOM 1644 O O . LEU B 1 75 ? 0.718 20.75 3.23 1 96.94 75 LEU B O 1
ATOM 1648 N N . ARG B 1 76 ? -1.163 20.391 4.324 1 96.38 76 ARG B N 1
ATOM 1649 C CA . ARG B 1 76 ? -1.358 21.781 4.711 1 96.38 76 ARG B CA 1
ATOM 1650 C C . ARG B 1 76 ? -1.487 21.922 6.223 1 96.38 76 ARG B C 1
ATOM 1652 O O . ARG B 1 76 ? -2.262 21.188 6.852 1 96.38 76 ARG B O 1
ATOM 1659 N N . LEU B 1 77 ? -0.73 22.828 6.746 1 94.56 77 LEU B N 1
ATOM 1660 C CA . LEU B 1 77 ? -0.814 23.062 8.18 1 94.56 77 LEU B CA 1
ATOM 1661 C C . LEU B 1 77 ? -2.148 23.703 8.547 1 94.56 77 LEU B C 1
ATOM 1663 O O . LEU B 1 77 ? -2.514 24.75 8 1 94.56 77 LEU B O 1
ATOM 1667 N N . VAL B 1 78 ? -2.896 23.031 9.453 1 91.31 78 VAL B N 1
ATOM 1668 C CA . VAL B 1 78 ? -4.215 23.562 9.789 1 91.31 78 VAL B CA 1
ATOM 1669 C C . VAL B 1 78 ? -4.281 23.906 11.273 1 91.31 78 VAL B C 1
ATOM 1671 O O . VAL B 1 78 ? -5.184 24.609 11.719 1 91.31 78 VAL B O 1
ATOM 1674 N N . ASN B 1 79 ? -3.4 23.344 12.078 1 89.12 79 ASN B N 1
ATOM 1675 C CA . ASN B 1 79 ? -3.35 23.609 13.508 1 89.12 79 ASN B CA 1
ATOM 1676 C C . ASN B 1 79 ? -1.921 23.547 14.039 1 89.12 79 ASN B C 1
ATOM 1678 O O . ASN B 1 79 ? -1.19 22.594 13.766 1 89.12 79 ASN B O 1
ATOM 1682 N N . GLU B 1 80 ? -1.552 24.625 14.695 1 88.81 80 GLU B N 1
ATOM 1683 C CA . GLU B 1 80 ? -0.229 24.688 15.312 1 88.81 80 GLU B CA 1
ATOM 1684 C C . GLU B 1 80 ? -0.332 24.766 16.828 1 88.81 80 GLU B C 1
ATOM 1686 O O . GLU B 1 80 ? -0.645 25.828 17.391 1 88.81 80 GLU B O 1
ATOM 1691 N N . GLY B 1 81 ? -0.125 23.625 17.422 1 87.06 81 GLY B N 1
ATOM 1692 C CA . GLY B 1 81 ? -0.105 23.594 18.875 1 87.06 81 GLY B CA 1
ATOM 1693 C C . GLY B 1 81 ? 1.297 23.531 19.453 1 87.06 81 GLY B C 1
ATOM 1694 O O . GLY B 1 81 ? 2.277 23.469 18.703 1 87.06 81 GLY B O 1
ATOM 1695 N N . ALA B 1 82 ? 1.312 23.672 20.781 1 89.38 82 ALA B N 1
ATOM 1696 C CA . ALA B 1 82 ? 2.59 23.672 21.484 1 89.38 82 ALA B CA 1
ATOM 1697 C C . ALA B 1 82 ? 3.326 22.344 21.266 1 89.38 82 ALA B C 1
ATOM 1699 O O . ALA B 1 82 ? 4.543 22.328 21.078 1 89.38 82 ALA B O 1
ATOM 1700 N N . ASP B 1 83 ? 2.607 21.203 21.219 1 92.56 83 ASP B N 1
ATOM 1701 C CA . ASP B 1 83 ? 3.264 19.906 21.203 1 92.56 83 ASP B CA 1
ATOM 1702 C C . ASP B 1 83 ? 2.918 19.141 19.922 1 92.56 83 ASP B C 1
ATOM 1704 O O . ASP B 1 83 ? 3.447 18.047 19.688 1 92.56 83 ASP B O 1
ATOM 1708 N N . ARG B 1 84 ? 2.035 19.766 19.203 1 92.94 84 ARG B N 1
ATOM 1709 C CA . ARG B 1 84 ? 1.556 19.016 18.047 1 92.94 84 ARG B CA 1
ATOM 1710 C C . ARG B 1 84 ? 1.252 19.953 16.875 1 92.94 84 ARG B C 1
ATOM 1712 O O . ARG B 1 84 ? 0.789 21.078 17.078 1 92.94 84 ARG B O 1
ATOM 1719 N N . LEU B 1 85 ? 1.563 19.438 15.664 1 93.25 85 LEU B N 1
ATOM 1720 C CA . LEU B 1 85 ? 1.169 20.078 14.414 1 93.25 85 LEU B CA 1
ATOM 1721 C C . LEU B 1 85 ? 0.118 19.234 13.688 1 93.25 85 LEU B C 1
ATOM 1723 O O . LEU B 1 85 ? 0.297 18.031 13.5 1 93.25 85 LEU B O 1
ATOM 1727 N N . GLY B 1 86 ? -1.041 19.875 13.383 1 93.88 86 GLY B N 1
ATOM 1728 C CA . GLY B 1 86 ? -2.08 19.219 12.609 1 93.88 86 GLY B CA 1
ATOM 1729 C C . GLY B 1 86 ? -2.053 19.578 11.141 1 93.88 86 GLY B C 1
ATOM 1730 O O . GLY B 1 86 ? -2.029 20.766 10.789 1 93.88 86 GLY B O 1
ATOM 1731 N N . PHE B 1 87 ? -2.062 18.516 10.375 1 95.5 87 PHE B N 1
ATOM 1732 C CA . PHE B 1 87 ? -2.029 18.719 8.93 1 95.5 87 PHE B CA 1
ATOM 1733 C C . PHE B 1 87 ? -3.256 18.094 8.266 1 95.5 87 PHE B C 1
ATOM 1735 O O . PHE B 1 87 ? -3.721 17.031 8.68 1 95.5 87 PHE B O 1
ATOM 1742 N N . ALA B 1 88 ? -3.725 18.812 7.254 1 95.88 88 ALA B N 1
ATOM 1743 C CA . ALA B 1 88 ? -4.746 18.234 6.383 1 95.88 88 ALA B CA 1
ATOM 1744 C C . ALA B 1 88 ? -4.125 17.656 5.109 1 95.88 88 ALA B C 1
ATOM 1746 O O . ALA B 1 88 ? -3.178 18.234 4.566 1 95.88 88 ALA B O 1
ATOM 1747 N N . PHE B 1 89 ? -4.621 16.531 4.688 1 97.31 89 PHE B N 1
ATOM 1748 C CA . PHE B 1 89 ? -4.273 16.062 3.354 1 97.31 89 PHE B CA 1
ATOM 1749 C C . PHE B 1 89 ? -4.926 16.922 2.283 1 97.31 89 PHE B C 1
ATOM 1751 O O . PHE B 1 89 ? -6.109 17.25 2.381 1 97.31 89 PHE B O 1
ATOM 1758 N N . VAL B 1 90 ? -4.133 17.281 1.312 1 96.69 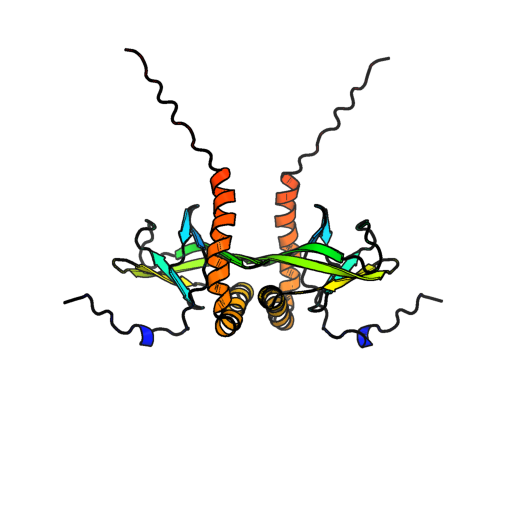90 VAL B N 1
ATOM 1759 C CA . VAL B 1 90 ? -4.656 18.094 0.219 1 96.69 90 VAL B CA 1
ATOM 1760 C C . VAL B 1 90 ? -4.531 17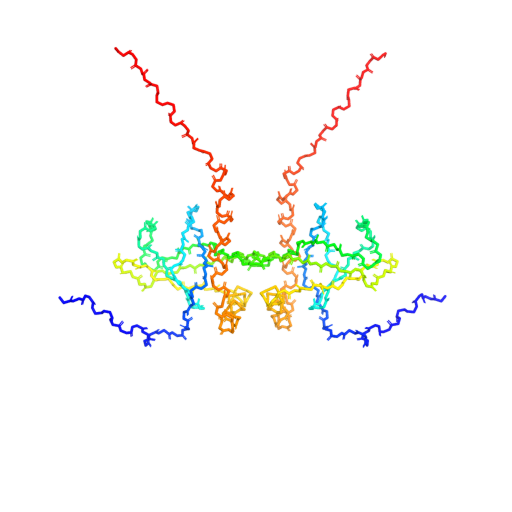.328 -1.098 1 96.69 90 VAL B C 1
ATOM 1762 O O . VAL B 1 90 ? -3.473 16.781 -1.406 1 96.69 90 VAL B O 1
ATOM 1765 N N . GLY B 1 91 ? -5.613 17.203 -1.84 1 95.94 91 GLY B N 1
ATOM 1766 C CA . GLY B 1 91 ? -5.559 16.719 -3.209 1 95.94 91 GLY B CA 1
ATOM 1767 C C . GLY B 1 91 ? -5.246 15.242 -3.305 1 95.94 91 GLY B C 1
ATOM 1768 O O . GLY B 1 91 ? -4.559 14.805 -4.23 1 95.94 91 GLY B O 1
ATOM 1769 N N . MET B 1 92 ? -5.785 14.453 -2.432 1 94.75 92 MET B N 1
ATOM 1770 C CA . MET B 1 92 ? -5.535 13.016 -2.492 1 94.75 92 MET B CA 1
ATOM 1771 C C . MET B 1 92 ? -6.266 12.391 -3.672 1 94.75 92 MET B C 1
ATOM 1773 O O . MET B 1 92 ? -7.445 12.664 -3.896 1 94.75 92 MET B O 1
ATOM 1777 N N . THR B 1 93 ? -5.559 11.617 -4.426 1 92.06 93 THR B N 1
ATOM 1778 C CA . THR B 1 93 ? -6.215 10.836 -5.473 1 92.06 93 THR B CA 1
ATOM 1779 C C . THR B 1 93 ? -7.059 9.719 -4.863 1 92.06 93 THR B C 1
ATOM 1781 O O . THR B 1 93 ? -6.891 9.375 -3.693 1 92.06 93 THR B O 1
ATOM 1784 N N . PRO B 1 94 ? -7.938 9.18 -5.617 1 88.94 94 PRO B N 1
ATOM 1785 C CA . PRO B 1 94 ? -8.719 8.039 -5.129 1 88.94 94 PRO B CA 1
ATOM 1786 C C . PRO B 1 94 ? -7.844 6.859 -4.711 1 88.94 94 PRO B C 1
ATOM 1788 O O . PRO B 1 94 ? -8.172 6.152 -3.758 1 88.94 94 PRO B O 1
ATOM 1791 N N . GLU B 1 95 ? -6.656 6.609 -5.41 1 88.62 95 GLU B N 1
ATOM 1792 C CA . GLU B 1 95 ? -5.742 5.52 -5.086 1 88.62 95 GLU B CA 1
ATOM 1793 C C . GLU B 1 95 ? -5.09 5.738 -3.723 1 88.62 95 GLU B C 1
ATOM 1795 O O . GLU B 1 95 ? -5.031 4.816 -2.902 1 88.62 95 GLU B O 1
ATOM 1800 N N . GLN B 1 96 ? -4.715 6.984 -3.549 1 93.56 96 GLN B N 1
ATOM 1801 C CA . GLN B 1 96 ? -4.086 7.336 -2.281 1 93.56 96 GLN B CA 1
ATOM 1802 C C . GLN B 1 96 ? -5.062 7.176 -1.119 1 93.56 96 GLN B C 1
ATOM 1804 O O . GLN B 1 96 ? -4.746 6.516 -0.124 1 93.56 96 GLN B O 1
ATOM 1809 N N . MET B 1 97 ? -6.223 7.664 -1.322 1 92.62 97 MET B N 1
ATOM 1810 C CA . MET B 1 97 ? -7.258 7.586 -0.292 1 92.62 97 MET B CA 1
ATOM 1811 C C . MET B 1 97 ? -7.664 6.137 -0.039 1 92.62 97 MET B C 1
ATOM 1813 O O . MET B 1 97 ? -7.867 5.738 1.108 1 92.62 97 MET B O 1
ATOM 1817 N N . GLY B 1 98 ? -7.777 5.41 -1.091 1 89.56 98 GLY B N 1
ATOM 1818 C CA . GLY B 1 98 ? -8.18 4.016 -0.977 1 89.56 98 GLY B CA 1
ATOM 1819 C C . GLY B 1 98 ? -7.223 3.186 -0.14 1 89.56 98 GLY B C 1
ATOM 1820 O O . GLY B 1 98 ? -7.652 2.332 0.638 1 89.56 98 GLY B O 1
ATOM 1821 N N . MET B 1 99 ? -5.977 3.43 -0.274 1 92.88 99 MET B N 1
ATOM 1822 C CA . MET B 1 99 ? -4.984 2.682 0.489 1 92.88 99 MET B CA 1
ATOM 1823 C C . MET B 1 99 ? -5.082 3.002 1.977 1 92.88 99 MET B C 1
ATOM 1825 O O . MET B 1 99 ? -5.035 2.102 2.814 1 92.88 99 MET B O 1
ATOM 1829 N N . LEU B 1 100 ? -5.266 4.277 2.293 1 92.62 100 LEU B N 1
ATOM 1830 C CA . LEU B 1 100 ? -5.387 4.676 3.691 1 92.62 100 LEU B CA 1
ATOM 1831 C C . LEU B 1 100 ? -6.684 4.145 4.297 1 92.62 100 LEU B C 1
ATOM 1833 O O . LEU B 1 100 ? -6.695 3.684 5.441 1 92.62 100 LEU B O 1
ATOM 1837 N N . ARG B 1 101 ? -7.703 4.219 3.492 1 90.62 101 ARG B N 1
ATOM 1838 C CA . ARG B 1 101 ? -8.992 3.705 3.945 1 90.62 101 ARG B CA 1
ATOM 1839 C C . ARG B 1 101 ? -8.906 2.217 4.27 1 90.62 101 ARG B C 1
ATOM 1841 O O . ARG B 1 101 ? -9.5 1.754 5.242 1 90.62 101 ARG B O 1
ATOM 1848 N N . ALA B 1 102 ? -8.203 1.491 3.445 1 88.88 102 ALA B N 1
ATOM 1849 C CA . ALA B 1 102 ? -8.062 0.055 3.672 1 88.88 102 ALA B CA 1
ATOM 1850 C C . ALA B 1 102 ? -7.391 -0.224 5.016 1 88.88 102 ALA B C 1
ATOM 1852 O O . ALA B 1 102 ? -7.723 -1.202 5.688 1 88.88 102 ALA B O 1
ATOM 1853 N N . LEU B 1 103 ? -6.453 0.584 5.406 1 89.06 103 LEU B N 1
ATOM 1854 C CA . LEU B 1 103 ? -5.754 0.427 6.676 1 89.06 103 LEU B CA 1
ATOM 1855 C C . LEU B 1 103 ? -6.691 0.678 7.848 1 89.06 103 LEU B C 1
ATOM 1857 O O . LEU B 1 103 ? -6.566 0.041 8.898 1 89.06 103 LEU B O 1
ATOM 1861 N N . LEU B 1 104 ? -7.617 1.567 7.688 1 83.81 104 LEU B N 1
ATOM 1862 C CA . LEU B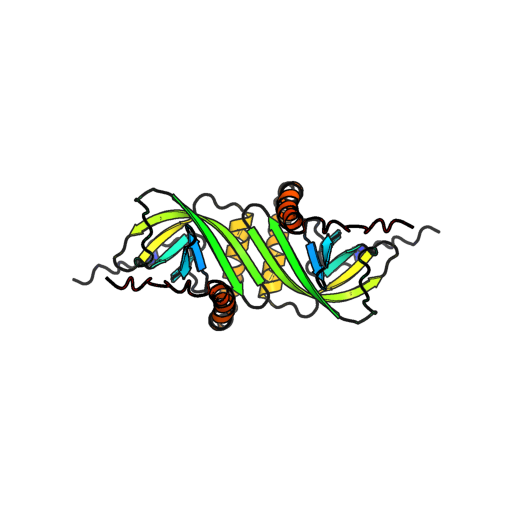 1 104 ? -8.547 1.929 8.75 1 83.81 104 LEU B CA 1
ATOM 1863 C C . LEU B 1 104 ? -9.625 0.861 8.922 1 83.81 104 LEU B C 1
ATOM 1865 O O . LEU B 1 104 ? -10.008 0.53 10.039 1 83.81 104 LEU B O 1
ATOM 1869 N N . VAL B 1 105 ? -10.133 0.423 7.844 1 75.94 105 VAL B N 1
ATOM 1870 C CA . VAL B 1 105 ? -11.188 -0.581 7.883 1 75.94 105 VAL B CA 1
ATOM 1871 C C . VAL B 1 105 ? -10.688 -1.839 8.586 1 75.94 105 VAL B C 1
ATOM 1873 O O . VAL B 1 105 ? -11.414 -2.451 9.375 1 75.94 105 VAL B O 1
ATOM 1876 N N . ARG B 1 106 ? -9.5 -2.184 8.414 1 68.88 106 ARG B N 1
ATOM 1877 C CA . ARG B 1 106 ? -8.922 -3.357 9.062 1 68.88 106 ARG B CA 1
ATOM 1878 C C . ARG B 1 106 ? -8.547 -3.053 10.508 1 68.88 106 ARG B C 1
ATOM 1880 O O . ARG B 1 106 ? -8.75 -3.887 11.398 1 68.88 106 ARG B O 1
ATOM 1887 N N . GLY B 1 107 ? -7.848 -1.916 10.68 1 56.59 107 GLY B N 1
ATOM 1888 C CA . GLY B 1 107 ? -7.496 -1.479 12.023 1 56.59 107 GLY B CA 1
ATOM 1889 C C . GLY B 1 107 ? -8.68 -1.473 12.977 1 56.59 107 GLY B C 1
ATOM 1890 O O . GLY B 1 107 ? -8.508 -1.676 14.18 1 56.59 107 GLY B O 1
ATOM 1891 N N . GLY B 1 108 ? -9.734 -1.042 12.492 1 52.53 108 GLY B N 1
ATOM 1892 C CA . GLY B 1 108 ? -10.922 -1.132 13.328 1 52.53 108 GLY B CA 1
ATOM 1893 C C . GLY B 1 108 ? -11.281 -2.557 13.703 1 52.53 108 GLY B C 1
ATOM 1894 O O . GLY B 1 108 ? -11.891 -2.793 14.75 1 52.53 108 GLY B O 1
ATOM 1895 N N . ARG B 1 109 ? -10.992 -3.422 12.914 1 47.72 109 ARG B N 1
ATOM 1896 C CA . ARG B 1 109 ? -11.398 -4.793 13.211 1 47.72 109 ARG B CA 1
ATOM 1897 C C . ARG B 1 109 ? -10.312 -5.527 13.992 1 47.72 109 ARG B C 1
ATOM 1899 O O . ARG B 1 109 ? -10.602 -6.496 14.695 1 47.72 109 ARG B O 1
ATOM 1906 N N . SER B 1 110 ? -8.93 -5.168 13.773 1 44.47 110 SER B N 1
ATOM 1907 C CA . SER B 1 110 ? -7.898 -5.91 14.5 1 44.47 110 SER B CA 1
ATOM 1908 C C . SER B 1 110 ? -7.074 -4.988 15.391 1 44.47 110 SER B C 1
ATOM 1910 O O . SER B 1 110 ? -6.184 -4.285 14.914 1 44.47 110 SER B O 1
ATOM 1912 N N . PRO B 1 111 ? -7.457 -4.652 16.562 1 40.84 111 PRO B N 1
ATOM 1913 C CA . PRO B 1 111 ? -6.648 -3.883 17.5 1 40.84 111 PRO B CA 1
ATOM 1914 C C . PRO B 1 111 ? -5.195 -4.355 17.562 1 40.84 111 PRO B C 1
ATOM 1916 O O . PRO B 1 111 ? -4.309 -3.594 17.953 1 40.84 111 PRO B O 1
ATOM 1919 N N . LEU B 1 112 ? -4.941 -5.59 17.484 1 39.91 112 LEU B N 1
ATOM 1920 C CA . LEU B 1 112 ? -3.654 -6.207 17.781 1 39.91 112 LEU B CA 1
ATOM 1921 C C . LEU B 1 112 ? -2.592 -5.75 16.781 1 39.91 112 LEU B C 1
ATOM 1923 O O . LEU B 1 112 ? -1.396 -5.949 17.016 1 39.91 112 LEU B O 1
ATOM 1927 N N . ASN B 1 113 ? -2.939 -5.348 15.688 1 37.97 113 ASN B N 1
ATOM 1928 C CA . ASN B 1 113 ? -1.933 -5.145 14.648 1 37.97 113 ASN B CA 1
ATOM 1929 C C . ASN B 1 113 ? -1.143 -3.859 14.883 1 37.97 113 ASN B C 1
ATOM 1931 O O . ASN B 1 113 ? -0.107 -3.643 14.25 1 37.97 113 ASN B O 1
ATOM 1935 N N . VAL B 1 114 ? -1.674 -2.963 15.633 1 39.72 114 VAL B N 1
ATOM 1936 C CA . VAL B 1 114 ? -0.931 -1.765 16.016 1 39.72 114 VAL B CA 1
ATOM 1937 C C . VAL B 1 114 ? 0.334 -2.158 16.766 1 39.72 114 VAL B C 1
ATOM 1939 O O . VAL B 1 114 ? 1.396 -1.563 16.562 1 39.72 114 VAL B O 1
ATOM 1942 N N . LEU B 1 115 ? 0.171 -3.094 17.594 1 42.12 115 LEU B N 1
ATOM 1943 C CA . LEU B 1 115 ? 1.309 -3.504 18.406 1 42.12 115 LEU B CA 1
ATOM 1944 C C . LEU B 1 115 ? 2.396 -4.133 17.547 1 42.12 115 LEU B C 1
ATOM 1946 O O . LEU B 1 115 ? 3.588 -3.947 17.812 1 42.12 115 LEU B O 1
ATOM 1950 N N . TRP B 1 116 ? 2.033 -4.887 16.688 1 40.5 116 TRP B N 1
ATOM 1951 C CA . TRP B 1 116 ? 3.012 -5.605 15.867 1 40.5 116 TRP B CA 1
ATOM 1952 C C . TRP B 1 116 ? 3.818 -4.645 15.008 1 40.5 116 TRP B C 1
ATOM 1954 O O . TRP B 1 116 ? 5.023 -4.824 14.828 1 40.5 116 TRP B O 1
ATOM 1964 N N . TYR B 1 117 ? 3.158 -3.645 14.594 1 40.47 117 TYR B N 1
ATOM 1965 C CA . TYR B 1 117 ? 3.824 -2.621 13.797 1 40.47 117 TYR B CA 1
ATOM 1966 C C . TYR B 1 117 ? 4.938 -1.951 14.594 1 40.47 117 TYR B C 1
ATOM 1968 O O . TYR B 1 117 ? 6.023 -1.695 14.062 1 40.47 117 TYR B O 1
ATOM 1976 N N . GLN B 1 118 ? 4.742 -1.694 15.805 1 40.28 118 GLN B N 1
ATOM 1977 C CA . GLN B 1 118 ? 5.723 -1.003 16.641 1 40.28 118 GLN B CA 1
ATOM 1978 C C . GLN B 1 118 ? 7.012 -1.813 16.75 1 40.28 118 GLN B C 1
ATOM 1980 O O . GLN B 1 118 ? 8.109 -1.26 16.672 1 40.28 118 GLN B O 1
ATOM 1985 N N . ARG B 1 119 ? 6.859 -2.994 16.828 1 38.25 119 ARG B N 1
ATOM 1986 C CA . ARG B 1 119 ? 8.039 -3.83 17.031 1 38.25 119 ARG B CA 1
ATOM 1987 C C . ARG B 1 119 ? 8.852 -3.949 15.75 1 38.25 119 ARG B C 1
ATOM 1989 O O . ARG B 1 119 ? 10.078 -3.863 15.773 1 38.25 119 ARG B O 1
ATOM 1996 N N . ARG B 1 120 ? 8.219 -4.082 14.664 1 36.25 120 ARG B N 1
ATOM 1997 C CA . ARG B 1 120 ? 8.953 -4.324 13.43 1 36.25 120 ARG B CA 1
ATOM 1998 C C . ARG B 1 120 ? 9.469 -3.018 12.836 1 36.25 120 ARG B C 1
ATOM 2000 O O . ARG B 1 120 ? 10.477 -3.006 12.125 1 36.25 120 ARG B O 1
ATOM 2007 N N . GLN B 1 121 ? 8.758 -2.004 12.984 1 40 121 GLN B N 1
ATOM 2008 C CA . GLN B 1 121 ? 9.266 -0.71 12.547 1 40 121 GLN B CA 1
ATOM 2009 C C . GLN B 1 121 ? 10.656 -0.444 13.109 1 40 121 GLN B C 1
ATOM 2011 O O . GLN B 1 121 ? 11.484 0.197 12.461 1 40 121 GLN B O 1
ATOM 2016 N N . HIS B 1 122 ? 10.828 -0.971 14.227 1 41.84 122 HIS B N 1
ATOM 2017 C CA . HIS B 1 122 ? 12.172 -0.844 14.797 1 41.84 122 HIS B CA 1
ATOM 2018 C C . HIS B 1 122 ? 13.211 -1.52 13.906 1 41.84 122 HIS B C 1
ATOM 2020 O O . HIS B 1 122 ? 14.312 -0.996 13.727 1 41.84 122 HIS B O 1
ATOM 2026 N N . ARG B 1 123 ? 12.758 -2.52 13.281 1 35.03 123 ARG B N 1
ATOM 2027 C CA . ARG B 1 123 ? 13.734 -3.238 12.477 1 35.03 123 ARG B CA 1
ATOM 2028 C C . ARG B 1 123 ? 13.969 -2.539 11.141 1 35.03 123 ARG B C 1
ATOM 2030 O O . ARG B 1 123 ? 15.102 -2.498 10.648 1 35.03 123 ARG B O 1
ATOM 2037 N N . CYS B 1 124 ? 12.945 -2.107 10.562 1 34.72 124 CYS B N 1
ATOM 2038 C CA . CYS B 1 124 ? 13.156 -1.409 9.297 1 34.72 124 CYS B CA 1
ATOM 2039 C C . CYS B 1 124 ? 13.961 -0.132 9.508 1 34.72 124 CYS B C 1
ATOM 2041 O O . CYS B 1 124 ? 14.797 0.229 8.672 1 34.72 124 CYS B O 1
ATOM 2043 N N . LEU B 1 125 ? 13.742 0.529 10.484 1 38.84 125 LEU B N 1
ATOM 2044 C CA . LEU B 1 125 ? 14.523 1.714 10.82 1 38.84 125 LEU B CA 1
ATOM 2045 C C . LEU B 1 125 ? 15.961 1.34 11.133 1 38.84 125 LEU B C 1
ATOM 2047 O O . LEU B 1 125 ? 16.891 2.084 10.805 1 38.84 125 LEU B O 1
ATOM 2051 N N . GLN B 1 126 ? 16.109 0.302 11.68 1 37.88 126 GLN B N 1
ATOM 2052 C CA . GLN B 1 126 ? 17.484 -0.095 11.984 1 37.88 126 GLN B CA 1
ATOM 2053 C C . GLN B 1 126 ? 18.281 -0.348 10.703 1 37.88 126 GLN B C 1
ATOM 2055 O O . GLN B 1 126 ? 19.453 -0.004 10.625 1 37.88 126 GLN B O 1
ATOM 2060 N N . ARG B 1 127 ? 17.516 -0.902 9.828 1 34.62 127 ARG B N 1
ATOM 2061 C CA . ARG B 1 127 ? 18.297 -1.132 8.609 1 34.62 127 ARG B CA 1
ATOM 2062 C C . ARG B 1 127 ? 18.703 0.188 7.961 1 34.62 127 ARG B C 1
ATOM 2064 O O . ARG B 1 127 ? 19.781 0.292 7.371 1 34.62 127 ARG B O 1
ATOM 2071 N N . ARG B 1 128 ? 17.828 1.046 7.945 1 34.31 128 ARG B N 1
ATOM 2072 C CA . ARG B 1 128 ? 18.188 2.311 7.32 1 34.31 128 ARG B CA 1
ATOM 2073 C C . ARG B 1 128 ? 19.219 3.057 8.164 1 34.31 128 ARG B C 1
ATOM 2075 O O . ARG B 1 128 ? 20.031 3.826 7.637 1 34.31 128 ARG B O 1
ATOM 2082 N N . ASN B 1 129 ? 19.156 2.875 9.469 1 35.69 129 ASN B N 1
ATOM 2083 C CA . ASN B 1 129 ? 20.188 3.494 10.289 1 35.69 129 ASN B CA 1
ATOM 2084 C C . ASN B 1 129 ? 21.562 2.842 10.07 1 35.69 129 ASN B C 1
ATOM 2086 O O . ASN B 1 129 ? 22.594 3.514 10.133 1 35.69 129 ASN B O 1
ATOM 2090 N N . ALA B 1 130 ? 21.625 1.66 9.734 1 38.25 130 ALA B N 1
ATOM 2091 C CA . ALA B 1 130 ? 22.922 1.012 9.523 1 38.25 130 ALA B CA 1
ATOM 2092 C C . ALA B 1 130 ? 23.641 1.604 8.32 1 38.25 130 ALA B C 1
ATOM 2094 O O . ALA B 1 130 ? 24.875 1.538 8.227 1 38.25 130 ALA B O 1
ATOM 2095 N N . VAL B 1 131 ? 22.844 2.195 7.441 1 36.31 131 VAL B N 1
ATOM 2096 C CA . VAL B 1 131 ? 23.531 2.785 6.293 1 36.31 131 VAL B CA 1
ATOM 2097 C C . VAL B 1 131 ? 24.109 4.148 6.672 1 36.31 131 VAL B C 1
ATOM 2099 O O . VAL B 1 131 ? 24.922 4.711 5.938 1 36.31 131 VAL B O 1
ATOM 2102 N N . ARG B 1 132 ? 23.438 4.754 7.551 1 37.94 132 ARG B N 1
ATOM 2103 C CA . ARG B 1 132 ? 24.031 6.039 7.906 1 37.94 132 ARG B CA 1
ATOM 2104 C C . ARG B 1 132 ? 25.156 5.859 8.914 1 37.94 132 ARG B C 1
ATOM 2106 O O . ARG B 1 132 ? 24.906 5.582 10.094 1 37.94 132 ARG B O 1
ATOM 2113 N N . GLY B 1 133 ? 26.141 5.117 8.492 1 35.25 133 GLY B N 1
ATOM 2114 C CA . GLY B 1 133 ? 27.344 5.082 9.312 1 35.25 133 GLY B CA 1
ATOM 2115 C C . GLY B 1 133 ? 27.812 6.461 9.734 1 35.25 133 GLY B C 1
ATOM 2116 O O . GLY B 1 133 ? 27.531 7.453 9.055 1 35.25 133 GLY B O 1
ATOM 2117 N N . PRO B 1 134 ? 28.094 6.609 11.016 1 33.88 134 PRO B N 1
ATOM 2118 C CA . PRO B 1 134 ? 28.625 7.852 11.578 1 33.88 134 PRO B CA 1
ATOM 2119 C C . PRO B 1 134 ? 29.75 8.438 10.727 1 33.88 134 PRO B C 1
ATOM 2121 O O . PRO B 1 134 ? 30.641 7.703 10.273 1 33.88 134 PRO B O 1
ATOM 2124 N N . GLN B 1 135 ? 29.5 9.32 9.906 1 35.75 135 GLN B N 1
ATOM 2125 C CA . GLN B 1 135 ? 30.641 10.07 9.398 1 35.75 135 GLN B CA 1
ATOM 2126 C C . GLN B 1 135 ? 31.547 10.539 10.531 1 35.75 135 GLN B C 1
ATOM 2128 O O . GLN B 1 135 ? 31.094 11.195 11.469 1 35.75 135 GLN B O 1
ATOM 2133 N N . GLY B 1 136 ? 32.406 9.75 10.969 1 36.38 136 GLY B N 1
ATOM 2134 C CA . GLY B 1 136 ? 33.531 10.102 11.852 1 36.38 136 GLY B CA 1
ATOM 2135 C C . GLY B 1 136 ? 34.125 11.453 11.523 1 36.38 136 GLY B C 1
ATOM 2136 O O . GLY B 1 136 ? 34.562 11.688 10.398 1 36.38 136 GLY B O 1
ATOM 2137 N N . ALA B 1 137 ? 33.625 12.547 12.109 1 38.88 137 ALA B N 1
ATOM 2138 C CA . ALA B 1 137 ? 34.344 13.82 12.133 1 38.88 137 ALA B CA 1
ATOM 2139 C C . ALA B 1 137 ? 35.812 13.617 12.477 1 38.88 137 ALA B C 1
ATOM 2141 O O . ALA B 1 137 ? 36.156 13.18 13.586 1 38.88 137 ALA B O 1
ATOM 2142 N N . ASN B 1 138 ? 36.625 13.117 11.578 1 37.88 138 ASN B N 1
ATOM 2143 C CA . ASN B 1 138 ? 38.062 13.211 11.766 1 37.88 138 ASN B CA 1
ATOM 2144 C C . ASN B 1 138 ? 38.5 14.641 12.07 1 37.88 138 ASN B C 1
ATOM 2146 O O . ASN B 1 138 ? 38.375 15.523 11.219 1 37.88 138 ASN B O 1
ATOM 2150 N N . GLY B 1 139 ? 38.094 15.195 13.172 1 32.31 139 GLY B N 1
ATOM 2151 C CA . GLY B 1 139 ? 38.75 16.406 13.68 1 32.31 139 GLY B CA 1
ATOM 2152 C C . GLY B 1 139 ? 40.25 16.359 13.609 1 32.31 139 GLY B C 1
ATOM 2153 O O . GLY B 1 139 ? 40.875 15.406 14.094 1 32.31 139 GLY B O 1
ATOM 2154 N N . MET B 1 140 ? 40.812 16.891 12.508 1 38 140 MET B N 1
ATOM 2155 C CA . MET B 1 140 ? 42.219 17.25 12.352 1 38 140 MET B CA 1
ATOM 2156 C C . MET B 1 140 ? 42.719 18.062 13.539 1 38 140 MET B C 1
ATOM 2158 O O . MET B 1 140 ? 42.156 19.141 13.82 1 38 140 MET B O 1
ATOM 2162 N N . SER B 1 141 ? 42.938 17.406 14.648 1 39.44 141 SER B N 1
ATOM 2163 C CA . SER B 1 141 ? 43.75 18.031 15.688 1 39.44 141 SER B CA 1
ATOM 2164 C C . SER B 1 141 ? 45.031 18.625 15.109 1 39.44 141 SER B C 1
ATOM 2166 O O . SER B 1 141 ? 45.906 17.891 14.602 1 39.44 141 SER B O 1
ATOM 2168 N N . GLY B 1 142 ? 44.938 19.625 14.219 1 31.39 142 GLY B N 1
ATOM 2169 C CA . GLY B 1 142 ? 46.125 20.391 13.859 1 31.39 142 GLY B CA 1
ATOM 2170 C C . GLY B 1 142 ? 46.906 20.859 15.07 1 31.39 142 GLY B C 1
ATOM 2171 O O . GLY B 1 142 ? 46.344 21.406 16.016 1 31.39 142 GLY B O 1
ATOM 2172 N N . ALA B 1 143 ? 48.094 20.234 15.406 1 41.81 143 ALA B N 1
ATOM 2173 C CA . ALA B 1 143 ? 49.25 20.641 16.203 1 41.81 143 ALA B CA 1
ATOM 2174 C C . ALA B 1 143 ? 49.781 22 15.75 1 41.81 143 ALA B C 1
ATOM 2176 O O . ALA B 1 143 ? 50.219 22.156 14.602 1 41.81 143 ALA B O 1
ATOM 2177 N N . GLY B 1 144 ? 49.062 23.125 16.016 1 26.89 144 GLY B N 1
ATOM 2178 C CA . GLY B 1 144 ? 49.969 24.219 16.328 1 26.89 144 GLY B CA 1
ATOM 2179 C C . GLY B 1 144 ? 50.688 24.031 17.656 1 26.89 144 GLY B C 1
ATOM 2180 O O . GLY B 1 144 ? 50.25 23.25 18.5 1 26.89 144 GLY B O 1
#

Secondary structure (DSSP, 8-state):
-------GGGG-SS--B----EEEETTEEEE-SEE-SSEEEEEGGG-----TT-EEEEEEEEEETTEEEEEEEEEEEEEE-SSEEEEEEES--HHHHHHHHHHHHHHHH-THHHHHHHHHHHHHHHHHHHHS------------/-------GGGG-SS--B----EEEETTEEEE-SEE-SSEEEEEGGG-----TT-EEEEEEEEEETTEEEEEEEEEEEEEE-SSEEEEEEES--HHHHHHHHHHHHHHHH-TTHHHHHHHHHHHHHHHHHHHS------------

Organism: NCBI:txid111831

Sequence (288 aa):
MPANEANTTGRRLFSRTEIPMRITIDGQSIPVLNWSLGGLALPSSCQLSIAEDDTVVGMLELLVSGVDLSVKVTLRLVNEGADRLGFAFVGMTPEQMGMLRALLVRGGRSPLNVLWYQRRQHRCLQRRNAVRGPQGANGMSGAGMPANEANTTGRRLFSRTEIPMRITIDGQSIPVLNWSLGGLALPSSCQLSIAEDDTVVGMLELLVSGVDLSVKVTLRLVNEGADRLGFAFVGMTPEQMGMLRALLVRGGRSPLNVLWYQRRQHRCLQRRNAVRGPQGANGMSGAG